Protein AF-A0A9D9MIQ9-F1 (afdb_monomer_lite)

Radius of gyration: 24.85 Å; chains: 1; bounding box: 54×55×65 Å

Foldseek 3Di:
DKEWEQDPPLWIWIDPDDDDLVRNDDDPPIDTCLQPVVVFQFHFYDYNQQDALLSVLVSCVSHVVSCVVCVVLVSVLLSVLSVVAADDDDDDDLQPDFQAKEWAAEWEAAPVVRDIPRGQATAIWTKGDQACAADVVQPGGHRDIRTHQCQLPQSRNRRNHHYYYDQKYFYAHCQPLALRHRHGPDIDGRPTDGNNNSSRNVSCSQQVQHHNVSSVVVVVVVVVVVVCVVVVNDDDDDPCVVCCVQQVQLQVQFWPFPLPDDSVVLSVCLSVFHQAAQSQVVSCVVVVNSIGTDPVRRRHGSSVSSVSSVVRSD

Secondary structure (DSSP, 8-state):
--EEEEETTTEEEEESSPPPTT--S--TT-EE-GGGGGGGTTSEEEE-TT-BHHHHHHHHHH-HHHHHHTGGGTHHHHHHHHTT---------TTT---EEEEEEEEEEETTTTEEESTTPEEEEEEEEEPSS-BGGGTB-TT-EEEE--TTS-HHHHTTSBEEEEEEEEEEE--TTSTTTTSEEEEEE----BHHHHHHHHHHHHHTT-SHHHHHHHHHHHHHHHHHHHTT-SPP--HHHHHHHHHHHHHHHHEEE-TT--HHHHHHHGGGS-TTSBHHHHHHHHTTT-SEE-GGGTT-BHHHHHHHHHHHH-

pLDDT: mean 92.05, std 7.74, range [54.97, 98.31]

Structure (mmCIF, N/CA/C/O backbone):
data_AF-A0A9D9MIQ9-F1
#
_entry.id   AF-A0A9D9MIQ9-F1
#
loop_
_atom_site.group_PDB
_atom_site.id
_atom_site.type_symbol
_atom_site.label_atom_id
_atom_site.label_alt_id
_atom_site.label_comp_id
_atom_site.label_asym_id
_atom_site.label_entity_id
_atom_site.label_seq_id
_atom_site.pdbx_PDB_ins_code
_atom_site.Cartn_x
_atom_site.Cartn_y
_atom_site.Cartn_z
_atom_site.occupancy
_atom_site.B_iso_or_equiv
_atom_site.auth_seq_id
_atom_site.auth_comp_id
_atom_site.auth_asym_id
_atom_site.auth_atom_id
_atom_site.pdbx_PDB_model_num
ATOM 1 N N . MET A 1 1 ? 10.926 -23.563 -14.295 1.00 67.56 1 MET A N 1
ATOM 2 C CA . MET A 1 1 ? 9.976 -22.462 -14.044 1.00 67.56 1 MET A CA 1
ATOM 3 C C . MET A 1 1 ? 10.634 -21.226 -14.620 1.00 67.56 1 MET A C 1
ATOM 5 O O . MET A 1 1 ? 11.793 -21.012 -14.297 1.00 67.56 1 MET A O 1
ATOM 9 N N . HIS A 1 2 ? 10.015 -20.525 -15.567 1.00 87.44 2 HIS A N 1
ATOM 10 C CA . HIS A 1 2 ? 10.696 -19.377 -16.160 1.00 87.44 2 HIS A CA 1
ATOM 11 C C . HIS A 1 2 ? 10.739 -18.215 -15.161 1.00 87.44 2 HIS A C 1
ATOM 13 O O . HIS A 1 2 ? 9.888 -18.119 -14.286 1.00 87.44 2 HIS A O 1
ATOM 19 N N . HIS A 1 3 ? 11.762 -17.372 -15.260 1.00 94.25 3 HIS A N 1
ATOM 20 C CA . HIS A 1 3 ? 11.960 -16.240 -14.359 1.00 94.25 3 HIS A CA 1
ATOM 21 C C . HIS A 1 3 ? 12.410 -15.024 -15.155 1.00 94.25 3 HIS A C 1
ATOM 23 O O . HIS A 1 3 ? 13.281 -15.131 -16.027 1.00 94.25 3 HIS A O 1
ATOM 29 N N . LEU A 1 4 ? 11.821 -13.873 -14.863 1.00 97.06 4 LEU A N 1
ATOM 30 C CA . LEU A 1 4 ? 12.137 -12.604 -15.497 1.00 97.06 4 LEU A CA 1
ATOM 31 C C . LEU A 1 4 ? 13.188 -11.832 -14.704 1.00 97.06 4 LEU A C 1
ATOM 33 O O . LEU A 1 4 ? 13.192 -11.820 -13.475 1.00 97.06 4 LEU A O 1
ATOM 37 N N . ILE A 1 5 ? 14.045 -11.110 -15.415 1.00 96.75 5 ILE A N 1
ATOM 38 C CA . ILE A 1 5 ? 14.921 -10.103 -14.815 1.00 96.75 5 ILE A CA 1
ATOM 39 C C . ILE A 1 5 ? 14.727 -8.804 -15.582 1.00 96.75 5 ILE A C 1
ATOM 41 O O . ILE A 1 5 ? 14.949 -8.779 -16.795 1.00 96.75 5 ILE A O 1
ATOM 45 N N . LEU A 1 6 ? 14.325 -7.741 -14.883 1.00 97.38 6 LEU A N 1
ATOM 46 C CA . LEU A 1 6 ? 14.362 -6.384 -15.425 1.00 97.38 6 LEU A CA 1
ATOM 47 C C . LEU A 1 6 ? 15.702 -5.747 -15.060 1.00 97.38 6 LEU A C 1
ATOM 49 O O . LEU A 1 6 ? 16.064 -5.673 -13.885 1.00 97.38 6 LEU A O 1
ATOM 53 N N . ARG A 1 7 ? 16.442 -5.304 -16.073 1.00 96.19 7 ARG A N 1
ATOM 54 C CA . ARG A 1 7 ? 17.724 -4.602 -15.963 1.00 96.19 7 ARG A CA 1
ATOM 55 C C . ARG A 1 7 ? 17.578 -3.133 -16.378 1.00 96.19 7 ARG A C 1
ATOM 57 O O . ARG A 1 7 ? 16.614 -2.803 -17.075 1.00 96.19 7 ARG A O 1
ATOM 64 N N . PRO A 1 8 ? 18.537 -2.266 -15.999 1.00 95.06 8 PRO A N 1
ATOM 65 C CA . PRO A 1 8 ? 18.590 -0.897 -16.509 1.00 95.06 8 PRO A CA 1
ATOM 66 C C . PRO A 1 8 ? 18.595 -0.872 -18.041 1.00 95.06 8 PRO A C 1
ATOM 68 O O . PRO A 1 8 ? 19.154 -1.774 -18.672 1.00 95.06 8 PRO A O 1
ATOM 71 N N . GLY A 1 9 ? 18.009 0.158 -18.649 1.00 92.50 9 GLY A N 1
ATOM 72 C CA . GLY A 1 9 ? 17.919 0.239 -20.108 1.00 92.50 9 GLY A CA 1
ATOM 73 C C . GLY A 1 9 ? 16.736 -0.560 -20.674 1.00 92.50 9 GLY A C 1
ATOM 74 O O . GLY A 1 9 ? 16.864 -1.208 -21.715 1.00 92.50 9 GLY A O 1
ATOM 75 N N . PRO A 1 10 ? 15.548 -0.371 -20.084 1.00 92.62 10 PRO A N 1
ATOM 76 C CA . PRO A 1 10 ? 14.389 -1.303 -20.024 1.00 92.62 10 PRO A CA 1
ATOM 77 C C . PRO A 1 10 ? 14.598 -2.746 -20.527 1.00 92.62 10 PRO A C 1
ATOM 79 O O . PRO A 1 10 ? 13.795 -3.282 -21.302 1.00 92.62 10 PRO A O 1
ATOM 82 N N . GLU A 1 11 ? 15.677 -3.421 -20.134 1.00 96.56 11 GLU A N 1
ATOM 83 C CA . GLU A 1 11 ? 15.944 -4.761 -20.655 1.00 96.56 11 GLU A CA 1
ATOM 84 C C . GLU A 1 11 ? 15.249 -5.826 -19.801 1.00 96.56 11 GLU A C 1
ATOM 86 O O . GLU A 1 11 ? 15.643 -6.082 -18.667 1.00 96.56 11 GLU A O 1
ATOM 91 N N . LEU A 1 12 ? 14.235 -6.479 -20.373 1.00 97.88 12 LEU A N 1
ATOM 92 C CA . LEU A 1 12 ? 13.552 -7.614 -19.770 1.00 97.88 12 LEU A CA 1
ATOM 93 C C . LEU A 1 12 ? 14.049 -8.900 -20.429 1.00 97.88 12 LEU A C 1
ATOM 95 O O . LEU A 1 12 ? 13.885 -9.102 -21.640 1.00 97.88 12 LEU A O 1
ATOM 99 N N . VAL A 1 13 ? 14.644 -9.780 -19.628 1.00 97.00 13 VAL A N 1
ATOM 100 C CA . VAL A 1 13 ? 15.137 -11.086 -20.079 1.00 97.00 13 VAL A CA 1
ATOM 101 C C . VAL A 1 13 ? 14.434 -12.222 -19.353 1.00 97.00 13 VAL A C 1
ATOM 103 O O . VAL A 1 13 ? 14.116 -12.118 -18.172 1.00 97.00 13 VAL A O 1
ATOM 106 N N . LEU A 1 14 ? 14.224 -13.324 -20.068 1.00 95.88 14 LEU A N 1
ATOM 107 C CA . LEU A 1 14 ? 13.686 -14.567 -19.535 1.00 95.88 14 LEU A CA 1
ATOM 108 C C . LEU A 1 14 ? 14.811 -15.583 -19.317 1.00 95.88 14 LEU A C 1
ATOM 110 O O . LEU A 1 14 ? 15.623 -15.829 -20.220 1.00 95.88 14 LEU A O 1
ATOM 114 N N . ARG A 1 15 ? 14.811 -16.215 -18.143 1.00 91.69 15 ARG A N 1
ATOM 115 C CA . ARG A 1 15 ? 15.684 -17.330 -17.759 1.00 91.69 15 ARG A CA 1
ATOM 116 C C . ARG A 1 15 ? 14.873 -18.554 -17.346 1.00 91.69 15 ARG A C 1
ATOM 118 O O . ARG A 1 15 ? 13.682 -18.468 -17.077 1.00 91.69 15 ARG A O 1
ATOM 125 N N . ALA A 1 16 ? 15.537 -19.707 -17.298 1.00 87.44 16 ALA A N 1
ATOM 126 C CA . ALA A 1 16 ? 14.932 -20.980 -16.897 1.00 87.44 16 ALA A CA 1
ATOM 127 C C . ALA A 1 16 ? 14.840 -21.186 -15.373 1.00 87.44 16 ALA A C 1
ATOM 129 O O . ALA A 1 16 ? 14.180 -22.130 -14.942 1.00 87.44 16 ALA A O 1
ATOM 130 N N . PHE A 1 17 ? 15.528 -20.346 -14.593 1.00 85.38 17 PHE A N 1
ATOM 131 C CA . PHE A 1 17 ? 15.601 -20.403 -13.136 1.00 85.38 17 PHE A CA 1
ATOM 132 C C . PHE A 1 17 ? 15.750 -18.991 -12.572 1.00 85.38 17 PHE A C 1
ATOM 134 O O . PHE A 1 17 ? 16.276 -18.100 -13.252 1.00 85.38 17 PHE A O 1
ATOM 141 N N . ARG A 1 18 ? 15.310 -18.822 -11.325 1.00 84.94 18 ARG A N 1
ATOM 142 C CA . ARG A 1 18 ? 15.530 -17.614 -10.537 1.00 84.94 18 ARG A CA 1
ATOM 143 C C . ARG A 1 18 ? 17.035 -17.337 -10.385 1.00 84.94 18 ARG A C 1
ATOM 145 O O . ARG A 1 18 ? 17.781 -18.282 -10.135 1.00 84.94 18 ARG A O 1
ATOM 152 N N . PRO A 1 19 ? 17.490 -16.085 -10.561 1.00 85.94 19 PRO A N 1
ATOM 153 C CA . PRO A 1 19 ? 18.876 -15.719 -10.299 1.00 85.94 19 PRO A CA 1
ATOM 154 C C . PRO A 1 19 ? 19.154 -15.626 -8.795 1.00 85.94 19 PRO A C 1
ATOM 156 O O . PRO A 1 19 ? 18.321 -15.116 -8.045 1.00 85.94 19 PRO A O 1
ATOM 159 N N . GLU A 1 20 ? 20.358 -16.012 -8.383 1.00 86.06 20 GLU A N 1
ATOM 160 C CA . GLU A 1 20 ? 20.903 -15.557 -7.100 1.00 86.06 20 GLU A CA 1
ATOM 161 C C . GLU A 1 20 ? 21.216 -14.041 -7.156 1.00 86.06 20 GLU A C 1
ATOM 163 O O . GLU A 1 20 ? 21.369 -13.482 -8.254 1.00 86.06 20 GLU A O 1
ATOM 168 N N . PRO A 1 21 ? 21.306 -13.334 -6.012 1.00 81.50 21 PRO A N 1
ATOM 169 C CA . PRO A 1 21 ? 21.490 -11.877 -5.981 1.00 81.50 21 PRO A CA 1
ATOM 170 C C . PRO A 1 21 ? 22.711 -11.349 -6.756 1.00 81.50 21 PRO A C 1
ATOM 172 O O . PRO A 1 21 ? 22.670 -10.243 -7.297 1.00 81.50 21 PRO A O 1
ATOM 175 N N . ASP A 1 22 ? 23.787 -12.128 -6.841 1.00 83.94 22 ASP A N 1
ATOM 176 C CA . ASP A 1 22 ? 25.021 -11.810 -7.569 1.00 83.94 22 ASP A CA 1
ATOM 177 C C . ASP A 1 22 ? 24.978 -12.208 -9.060 1.00 83.94 22 ASP A C 1
ATOM 179 O O . ASP A 1 22 ? 25.877 -11.876 -9.834 1.00 83.94 22 ASP A O 1
ATOM 183 N N . GLU A 1 23 ? 23.901 -12.854 -9.513 1.00 85.25 23 GLU A N 1
ATOM 184 C CA . GLU A 1 23 ? 23.780 -13.434 -10.854 1.00 85.25 23 GLU A CA 1
ATOM 185 C C . GLU A 1 23 ? 22.930 -12.604 -11.831 1.00 85.25 23 GLU A C 1
ATOM 187 O O . GLU A 1 23 ? 22.457 -13.111 -12.856 1.00 85.25 23 GLU A O 1
ATOM 192 N N . LEU A 1 24 ? 22.717 -11.319 -11.554 1.00 86.94 24 LEU A N 1
ATOM 193 C CA . LEU A 1 24 ? 21.796 -10.477 -12.331 1.00 86.94 24 LEU A CA 1
ATOM 194 C C . LEU A 1 24 ? 22.378 -9.960 -13.661 1.00 86.94 24 LEU A C 1
ATOM 196 O O . LEU A 1 24 ? 21.623 -9.502 -14.525 1.00 86.94 24 LEU A O 1
ATOM 200 N N . GLY A 1 25 ? 23.692 -10.086 -13.871 1.00 84.25 25 GLY A N 1
ATOM 201 C CA . GLY A 1 25 ? 24.370 -9.733 -15.126 1.00 84.25 25 GLY A CA 1
ATOM 202 C C . GLY A 1 25 ? 24.060 -10.689 -16.293 1.00 84.25 25 GLY A C 1
ATOM 203 O O . GLY A 1 25 ? 23.481 -11.747 -16.064 1.00 84.25 25 GLY A O 1
ATOM 204 N N . PRO A 1 26 ? 24.419 -10.354 -17.546 1.00 83.56 26 PRO A N 1
ATOM 205 C CA . PRO A 1 26 ? 24.093 -11.160 -18.729 1.00 83.56 26 PRO A CA 1
ATOM 206 C C . PRO A 1 26 ? 24.614 -12.604 -18.669 1.00 83.56 26 PRO A C 1
ATOM 208 O O . PRO A 1 26 ? 25.749 -12.850 -18.260 1.00 83.56 26 PRO A O 1
ATOM 211 N N . ARG A 1 27 ? 23.805 -13.566 -19.133 1.00 83.06 27 ARG A N 1
ATOM 212 C CA . ARG A 1 27 ? 24.168 -14.991 -19.237 1.00 83.06 27 ARG A CA 1
ATOM 213 C C . ARG A 1 27 ? 23.869 -15.589 -20.615 1.00 83.06 27 ARG A C 1
ATOM 215 O O . ARG A 1 27 ? 22.946 -15.144 -21.300 1.00 83.06 27 ARG A O 1
ATOM 222 N N . PRO A 1 28 ? 24.598 -16.647 -21.023 1.00 76.88 28 PRO A N 1
ATOM 223 C CA . PRO A 1 28 ? 24.255 -17.414 -22.216 1.00 76.88 28 PRO A CA 1
ATOM 224 C C . PRO A 1 28 ? 22.831 -17.981 -22.130 1.00 76.88 28 PRO A C 1
ATOM 226 O O . PRO A 1 28 ? 22.406 -18.430 -21.067 1.00 76.88 28 PRO A O 1
ATOM 229 N N . LYS A 1 29 ? 22.129 -18.038 -23.270 1.00 82.88 29 LYS A N 1
ATOM 230 C CA . LYS A 1 29 ? 20.761 -18.587 -23.418 1.00 82.88 29 LYS A CA 1
ATOM 231 C C . LYS A 1 29 ? 19.640 -17.769 -22.761 1.00 82.88 29 LYS A C 1
ATOM 233 O O . LYS A 1 29 ? 18.520 -18.262 -22.650 1.00 82.88 29 LYS A O 1
ATOM 238 N N . GLU A 1 30 ? 19.906 -16.527 -22.374 1.00 91.75 30 GLU A N 1
ATOM 239 C CA . GLU A 1 30 ? 18.837 -15.579 -22.063 1.00 91.75 30 GLU A CA 1
ATOM 240 C C . GLU A 1 30 ? 18.031 -15.238 -23.312 1.00 91.75 30 GLU A C 1
ATOM 242 O O . GLU A 1 30 ? 18.584 -15.050 -24.399 1.00 91.75 30 GLU A O 1
ATOM 247 N N . ARG A 1 31 ? 16.713 -15.121 -23.149 1.00 94.44 31 ARG A N 1
ATOM 248 C CA . ARG A 1 31 ? 15.838 -14.621 -24.206 1.00 94.44 31 ARG A CA 1
ATOM 249 C C . ARG A 1 31 ? 15.377 -13.221 -23.844 1.00 94.44 31 ARG A C 1
ATOM 251 O O . ARG A 1 31 ? 14.649 -13.053 -22.871 1.00 94.44 31 ARG A O 1
ATOM 258 N N . LYS A 1 32 ? 15.761 -12.228 -24.644 1.00 96.31 32 LYS A N 1
ATOM 259 C CA . LYS A 1 32 ? 15.212 -10.876 -24.530 1.00 96.31 32 LYS A CA 1
ATOM 260 C C . LYS A 1 32 ? 13.731 -10.891 -24.906 1.00 96.31 32 LYS A C 1
ATOM 262 O O . LYS A 1 32 ? 13.353 -11.443 -25.942 1.00 96.31 32 LYS A O 1
ATOM 267 N N . VAL A 1 33 ? 12.906 -10.329 -24.032 1.00 97.25 33 VAL A N 1
ATOM 268 C CA . VAL A 1 33 ? 11.440 -10.309 -24.147 1.00 97.25 33 VAL A CA 1
ATOM 269 C C . VAL A 1 33 ? 10.852 -8.923 -23.852 1.00 97.25 33 VAL A C 1
ATOM 271 O O . VAL A 1 33 ? 9.651 -8.808 -23.645 1.00 97.25 33 VAL A O 1
ATOM 274 N N . THR A 1 34 ? 11.676 -7.867 -23.848 1.00 97.50 34 THR A N 1
ATOM 275 C CA . THR A 1 34 ? 11.271 -6.468 -23.601 1.00 97.50 34 THR A CA 1
ATOM 276 C C . THR A 1 34 ? 10.026 -6.041 -24.388 1.00 97.50 34 THR A C 1
ATOM 278 O O . THR A 1 34 ? 9.075 -5.529 -23.808 1.00 97.50 34 THR A O 1
ATOM 281 N N . ASP A 1 35 ? 10.001 -6.281 -25.698 1.00 97.06 35 ASP A N 1
ATOM 282 C CA . ASP A 1 35 ? 8.910 -5.892 -26.605 1.00 97.06 35 ASP A CA 1
ATOM 283 C C . ASP A 1 35 ? 7.640 -6.749 -26.454 1.00 97.06 35 ASP A C 1
ATOM 285 O O . ASP A 1 35 ? 6.559 -6.394 -26.928 1.00 97.06 35 ASP A O 1
ATOM 289 N N . ARG A 1 36 ? 7.764 -7.878 -25.752 1.00 96.62 36 ARG A N 1
ATOM 290 C CA . ARG A 1 36 ? 6.705 -8.858 -25.496 1.00 96.62 36 ARG A CA 1
ATOM 291 C C . ARG A 1 36 ? 6.422 -9.041 -24.011 1.00 96.62 36 ARG A C 1
ATOM 293 O O . ARG A 1 36 ? 5.873 -10.058 -23.607 1.00 96.62 36 ARG A O 1
ATOM 300 N N . ALA A 1 37 ? 6.760 -8.050 -23.190 1.00 97.62 37 ALA A N 1
ATOM 301 C CA . ALA A 1 37 ? 6.593 -8.104 -21.739 1.00 97.62 37 ALA A CA 1
ATOM 302 C C . ALA A 1 37 ? 5.152 -8.444 -21.301 1.00 97.62 37 ALA A C 1
ATOM 304 O O . ALA A 1 37 ? 4.952 -9.126 -20.299 1.00 97.62 37 ALA A O 1
ATOM 305 N N . HIS A 1 38 ? 4.151 -8.052 -22.095 1.00 97.81 38 HIS A N 1
ATOM 306 C CA . HIS A 1 38 ? 2.744 -8.404 -21.881 1.00 97.81 38 HIS A CA 1
ATOM 307 C C . HIS A 1 38 ? 2.457 -9.919 -21.893 1.00 97.81 38 HIS A C 1
ATOM 309 O O . HIS A 1 38 ? 1.500 -10.348 -21.256 1.00 97.81 38 HIS A O 1
ATOM 315 N N . GLU A 1 39 ? 3.266 -10.736 -22.578 1.00 97.56 39 GLU A N 1
ATOM 316 C CA . GLU A 1 39 ? 3.122 -12.202 -22.596 1.00 97.56 39 GLU A CA 1
ATOM 317 C C . GLU A 1 39 ? 3.536 -12.845 -21.259 1.00 97.56 39 GLU A C 1
ATOM 319 O O . GLU A 1 39 ? 3.193 -13.997 -21.005 1.00 97.56 39 GLU A O 1
ATOM 324 N N . PHE A 1 40 ? 4.260 -12.114 -20.401 1.00 97.44 40 PHE A N 1
ATOM 325 C CA . PHE A 1 40 ? 4.913 -12.651 -19.201 1.00 97.44 40 PHE A CA 1
ATOM 326 C C . PHE A 1 40 ? 4.442 -11.984 -17.899 1.00 97.44 40 PHE A C 1
ATOM 328 O O . PHE A 1 40 ? 5.138 -12.042 -16.889 1.00 97.44 40 PHE A O 1
ATOM 335 N N . LEU A 1 41 ? 3.260 -11.358 -17.892 1.00 97.12 41 LEU A N 1
ATOM 336 C CA . LEU A 1 41 ? 2.722 -10.663 -16.711 1.00 97.12 41 LEU A CA 1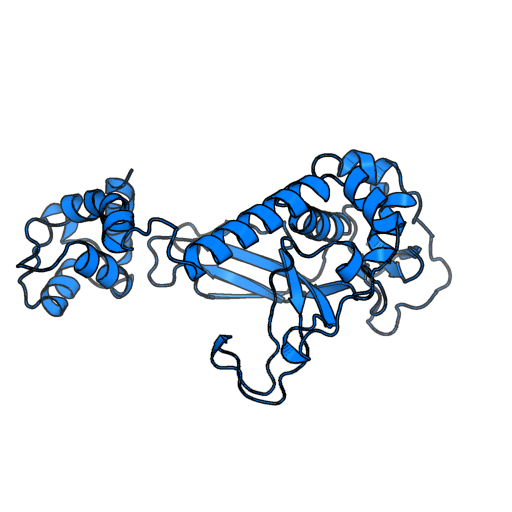
ATOM 337 C C . LEU A 1 41 ? 2.598 -11.554 -15.466 1.00 97.12 41 LEU A C 1
ATOM 339 O O . LEU A 1 41 ? 2.690 -11.050 -14.354 1.00 97.12 41 LEU A O 1
ATOM 343 N N . PHE A 1 42 ? 2.421 -12.862 -15.643 1.00 95.88 42 PHE A N 1
ATOM 344 C CA . PHE A 1 42 ? 2.265 -13.818 -14.543 1.00 95.88 42 PHE A CA 1
ATOM 345 C C . PHE A 1 42 ? 3.559 -14.551 -14.174 1.00 95.88 42 PHE A C 1
ATOM 347 O O . PHE A 1 42 ? 3.549 -15.373 -13.262 1.00 95.88 42 PHE A O 1
ATOM 354 N N . GLU A 1 43 ? 4.668 -14.275 -14.861 1.00 96.69 43 GLU A N 1
ATOM 355 C CA . GLU A 1 43 ? 5.959 -14.865 -14.516 1.00 96.69 43 GLU A CA 1
ATOM 356 C C . GLU A 1 43 ? 6.597 -14.100 -13.354 1.00 96.69 43 GLU A C 1
ATOM 358 O O . GLU A 1 43 ? 6.501 -12.868 -13.269 1.00 96.69 43 GLU A O 1
ATOM 363 N N . ALA A 1 44 ? 7.280 -14.838 -12.480 1.00 96.06 44 ALA A N 1
ATOM 364 C CA . ALA A 1 44 ? 8.063 -14.264 -11.397 1.00 96.06 44 ALA A CA 1
ATOM 365 C C . ALA A 1 44 ? 9.163 -13.345 -11.942 1.00 96.06 44 ALA A C 1
ATOM 367 O O . ALA A 1 44 ? 9.754 -13.621 -12.991 1.00 96.06 44 ALA A O 1
ATOM 368 N N . ILE A 1 45 ? 9.452 -12.258 -11.228 1.00 96.50 45 ILE A N 1
ATOM 369 C CA . ILE A 1 45 ? 10.426 -11.252 -11.641 1.00 96.50 45 ILE A CA 1
ATOM 370 C C . ILE A 1 45 ? 11.393 -10.878 -10.521 1.00 96.50 45 ILE A C 1
ATOM 372 O O . ILE A 1 45 ? 11.023 -10.734 -9.359 1.00 96.50 45 ILE A O 1
ATOM 376 N N . THR A 1 46 ? 12.646 -10.641 -10.903 1.00 95.50 46 THR A N 1
ATOM 377 C CA . THR A 1 46 ? 13.632 -9.933 -10.083 1.00 95.50 46 THR A CA 1
ATOM 378 C C . THR A 1 46 ? 13.974 -8.599 -10.735 1.00 95.50 46 THR A C 1
ATOM 380 O O . THR A 1 46 ? 14.295 -8.537 -11.924 1.00 95.50 46 THR A O 1
ATOM 383 N N . LEU A 1 47 ? 13.931 -7.520 -9.956 1.00 95.88 47 LEU A N 1
ATOM 384 C CA . LEU A 1 47 ? 14.402 -6.210 -10.397 1.00 95.88 47 LEU A CA 1
ATOM 385 C C . LEU A 1 47 ? 15.893 -6.080 -10.091 1.00 95.88 47 LEU A C 1
ATOM 387 O O . LEU A 1 47 ? 16.318 -6.295 -8.955 1.00 95.88 47 LEU A O 1
ATOM 391 N N . HIS A 1 48 ? 16.696 -5.706 -11.085 1.00 95.56 48 HIS A N 1
ATOM 392 C CA . HIS A 1 48 ? 18.098 -5.390 -10.841 1.00 95.56 48 HIS A CA 1
ATOM 393 C C . HIS A 1 48 ? 18.211 -4.192 -9.876 1.00 95.56 48 HIS A C 1
ATOM 395 O O . HIS A 1 48 ? 17.460 -3.226 -10.038 1.00 95.56 48 HIS A O 1
ATOM 401 N N . PRO A 1 49 ? 19.191 -4.154 -8.947 1.00 93.94 49 PRO A N 1
ATOM 402 C CA . PRO A 1 49 ? 19.398 -3.045 -8.007 1.00 93.94 49 PRO A CA 1
ATOM 403 C C . PRO A 1 49 ? 19.674 -1.667 -8.632 1.00 93.94 49 PRO A C 1
ATOM 405 O O . PRO A 1 49 ? 19.965 -0.708 -7.934 1.00 93.94 49 PRO A O 1
ATOM 408 N N . GLN A 1 50 ? 19.631 -1.523 -9.946 1.00 95.19 50 GLN A N 1
ATOM 409 C CA . GLN A 1 50 ? 19.820 -0.240 -10.626 1.00 95.19 50 GLN A CA 1
ATOM 410 C C . GLN A 1 50 ? 18.618 0.120 -11.497 1.00 95.19 50 GLN A C 1
ATOM 412 O O . GLN A 1 50 ? 18.634 1.173 -12.116 1.00 95.19 50 GLN A O 1
ATOM 417 N N . VAL A 1 51 ? 17.583 -0.730 -11.533 1.00 97.62 51 VAL A N 1
ATOM 418 C CA . VAL A 1 51 ? 16.315 -0.397 -12.183 1.00 97.62 51 VAL A CA 1
ATOM 419 C C . VAL A 1 51 ? 15.722 0.808 -11.482 1.00 97.62 51 VAL A C 1
ATOM 421 O O . VAL A 1 51 ? 15.545 0.805 -10.260 1.00 97.62 51 VAL A O 1
ATOM 424 N N . THR A 1 52 ? 15.421 1.816 -12.281 1.00 98.25 52 THR A N 1
ATOM 425 C CA . THR A 1 52 ? 14.735 3.039 -11.888 1.00 98.25 52 THR A CA 1
ATOM 426 C C . THR A 1 52 ? 13.274 2.999 -12.311 1.00 98.25 52 THR A C 1
ATOM 428 O O . THR A 1 52 ? 12.862 2.158 -13.115 1.00 98.25 52 THR A O 1
ATOM 431 N N . LEU A 1 53 ? 12.476 3.936 -11.803 1.00 98.12 53 LEU A N 1
ATOM 432 C CA . LEU A 1 53 ? 11.101 4.095 -12.265 1.00 98.12 53 LEU A CA 1
ATOM 433 C C . LEU A 1 53 ? 11.044 4.424 -13.769 1.00 98.12 53 LEU A C 1
ATOM 435 O O . LEU A 1 53 ? 10.165 3.926 -14.474 1.00 98.12 53 LEU A O 1
ATOM 439 N N . ALA A 1 54 ? 12.009 5.193 -14.285 1.00 98.06 54 ALA A N 1
ATOM 440 C CA . ALA A 1 54 ? 12.130 5.478 -15.714 1.00 98.06 54 ALA A CA 1
ATOM 441 C C . ALA A 1 54 ? 12.289 4.205 -16.562 1.00 98.06 54 ALA A C 1
ATOM 443 O O . ALA A 1 54 ? 11.668 4.102 -17.620 1.00 98.06 54 ALA A O 1
ATOM 444 N N . ASP A 1 55 ? 13.057 3.216 -16.092 1.00 98.31 55 ASP A N 1
ATOM 445 C CA . ASP A 1 55 ? 13.213 1.936 -16.795 1.00 98.31 55 ASP A CA 1
ATOM 446 C C . ASP A 1 55 ? 11.883 1.171 -16.888 1.00 98.31 55 ASP A C 1
ATOM 448 O O . ASP A 1 55 ? 11.601 0.541 -17.907 1.00 98.31 55 ASP A O 1
ATOM 452 N N . VAL A 1 56 ? 11.027 1.259 -15.863 1.00 97.94 56 VAL A N 1
ATOM 453 C CA . VAL A 1 56 ? 9.692 0.639 -15.893 1.00 97.94 56 VAL A CA 1
ATOM 454 C C . VAL A 1 56 ? 8.802 1.316 -16.936 1.00 97.94 56 VAL A C 1
ATOM 456 O O . VAL A 1 56 ? 8.198 0.630 -17.758 1.00 97.94 56 VAL A O 1
ATOM 459 N N . PHE A 1 57 ? 8.753 2.650 -16.977 1.00 98.06 57 PHE A N 1
ATOM 460 C CA . PHE A 1 57 ? 7.994 3.361 -18.016 1.00 98.06 57 PHE A CA 1
ATOM 461 C C . PHE A 1 57 ? 8.531 3.088 -19.421 1.00 98.06 57 PHE A C 1
ATOM 463 O O . PHE A 1 57 ? 7.760 2.911 -20.363 1.00 98.06 57 PHE A O 1
ATOM 470 N N . ALA A 1 58 ? 9.846 2.975 -19.570 1.00 97.56 58 ALA A N 1
ATOM 471 C CA . ALA A 1 58 ? 10.446 2.650 -20.851 1.00 97.56 58 ALA A CA 1
ATOM 472 C C . ALA A 1 58 ? 10.148 1.193 -21.285 1.00 97.56 58 ALA A C 1
ATOM 474 O O . ALA A 1 58 ? 9.998 0.931 -22.480 1.00 97.56 58 ALA A O 1
ATOM 475 N N . LEU A 1 59 ? 9.958 0.258 -20.342 1.00 97.62 59 LEU A N 1
ATOM 476 C CA . LEU A 1 59 ? 9.425 -1.084 -20.623 1.00 97.62 59 LEU A CA 1
ATOM 477 C C . LEU A 1 59 ? 7.968 -1.022 -21.115 1.00 97.62 59 LEU A C 1
ATOM 479 O O . LEU A 1 59 ? 7.610 -1.717 -22.068 1.00 97.62 59 LEU A O 1
ATOM 483 N N . MET A 1 60 ? 7.139 -0.166 -20.507 1.00 96.12 60 MET A N 1
ATOM 484 C CA . MET A 1 60 ? 5.756 0.065 -20.954 1.00 96.12 60 MET A CA 1
ATOM 485 C C . MET A 1 60 ? 5.711 0.633 -22.377 1.00 96.12 60 MET A C 1
ATOM 487 O O . MET A 1 60 ? 4.881 0.215 -23.186 1.00 96.12 60 MET A O 1
ATOM 491 N N . GLU A 1 61 ? 6.628 1.543 -22.711 1.00 95.75 61 GLU A N 1
ATOM 492 C CA . GLU A 1 61 ? 6.770 2.081 -24.066 1.00 95.75 61 GLU A CA 1
ATOM 493 C C . GLU A 1 61 ? 7.218 1.024 -25.079 1.00 95.75 61 GLU A C 1
ATOM 495 O O . GLU A 1 61 ? 6.692 0.974 -26.193 1.00 95.75 61 GLU A O 1
ATOM 500 N N . ALA A 1 62 ? 8.125 0.128 -24.686 1.00 95.94 62 ALA A N 1
ATOM 501 C CA . ALA A 1 62 ? 8.613 -0.932 -25.562 1.00 95.94 62 ALA A CA 1
ATOM 502 C C . ALA A 1 62 ? 7.560 -2.010 -25.885 1.00 95.94 62 ALA A C 1
ATOM 504 O O . ALA A 1 62 ? 7.684 -2.690 -26.903 1.00 95.94 62 ALA A O 1
ATOM 505 N N . SER A 1 63 ? 6.514 -2.155 -25.064 1.00 95.62 63 SER A N 1
ATOM 506 C CA . SER A 1 63 ? 5.425 -3.118 -25.270 1.00 95.62 63 SER A CA 1
ATOM 507 C C . SER A 1 63 ? 4.062 -2.405 -25.316 1.00 95.62 63 SER A C 1
ATOM 509 O O . SER A 1 63 ? 3.367 -2.317 -24.300 1.00 95.62 63 SER A O 1
ATOM 511 N N . PRO A 1 64 ? 3.594 -1.953 -26.500 1.00 93.19 64 PRO A N 1
ATOM 512 C CA . PRO A 1 64 ? 2.338 -1.205 -26.644 1.00 93.19 64 PRO A CA 1
ATOM 513 C C . PRO A 1 64 ? 1.092 -1.914 -26.094 1.00 93.19 64 PRO A C 1
ATOM 515 O O . PRO A 1 64 ? 0.119 -1.259 -25.719 1.00 93.19 64 PRO A O 1
ATOM 518 N N . LEU A 1 65 ? 1.101 -3.250 -26.035 1.00 96.94 65 LEU A N 1
ATOM 519 C CA . LEU A 1 65 ? 0.014 -4.028 -25.441 1.00 96.94 65 LEU A CA 1
ATOM 520 C C . LEU A 1 65 ? -0.068 -3.858 -23.918 1.00 96.94 65 LEU A C 1
ATOM 522 O O . LEU A 1 65 ? -1.179 -3.855 -23.394 1.00 96.94 65 LEU A O 1
ATOM 526 N N . LEU A 1 66 ? 1.048 -3.602 -23.220 1.00 95.44 66 LEU A N 1
ATOM 527 C CA . LEU A 1 66 ? 1.012 -3.248 -21.794 1.00 95.44 66 LEU A CA 1
ATOM 528 C C . LEU A 1 66 ? 0.231 -1.953 -21.572 1.00 95.44 66 LEU A C 1
ATOM 530 O O . LEU A 1 66 ? -0.635 -1.903 -20.704 1.00 95.44 66 LEU A O 1
ATOM 534 N N . LYS A 1 67 ? 0.448 -0.935 -22.414 1.00 94.31 67 LYS A N 1
ATOM 535 C CA . LYS A 1 67 ? -0.312 0.323 -22.335 1.00 94.31 67 LYS A CA 1
ATOM 536 C C . LYS A 1 67 ? -1.815 0.121 -22.536 1.00 94.31 67 LYS A C 1
ATOM 538 O O . LYS A 1 67 ? -2.617 0.848 -21.963 1.00 94.31 67 LYS A O 1
ATOM 543 N N . ARG A 1 68 ? -2.220 -0.876 -23.332 1.00 95.75 68 ARG A N 1
ATOM 544 C CA . ARG A 1 68 ? -3.641 -1.223 -23.499 1.00 95.75 68 ARG A CA 1
ATOM 545 C C . ARG A 1 68 ? -4.206 -1.939 -22.276 1.00 95.75 68 ARG A C 1
ATOM 547 O O . ARG A 1 68 ? -5.318 -1.616 -21.875 1.00 95.75 68 ARG A O 1
ATOM 554 N N . ILE A 1 69 ? -3.450 -2.873 -21.699 1.00 96.56 69 ILE A N 1
ATOM 555 C CA . ILE A 1 69 ? -3.844 -3.628 -20.499 1.00 96.56 69 ILE A CA 1
ATOM 556 C C . ILE A 1 69 ? -4.030 -2.677 -19.311 1.00 96.56 69 ILE A C 1
ATOM 558 O O . ILE A 1 69 ? -5.071 -2.701 -18.663 1.00 96.56 69 ILE A O 1
ATOM 562 N N . TYR A 1 70 ? -3.070 -1.778 -19.089 1.00 95.94 70 TYR A N 1
ATOM 563 C CA . TYR A 1 70 ? -3.069 -0.833 -17.967 1.00 95.94 70 TYR A CA 1
ATOM 564 C C . TYR A 1 70 ? -3.695 0.527 -18.302 1.00 95.94 70 TYR A C 1
ATOM 566 O O . TYR A 1 70 ? -3.523 1.496 -17.564 1.00 95.94 70 TYR A O 1
ATOM 574 N N . ARG A 1 71 ? -4.457 0.621 -19.399 1.00 95.12 71 ARG A N 1
ATOM 575 C CA . ARG A 1 71 ? -5.172 1.848 -19.780 1.00 95.12 71 ARG A CA 1
ATOM 576 C C . ARG A 1 71 ? -6.041 2.423 -18.647 1.00 95.12 71 ARG A C 1
ATOM 578 O O . ARG A 1 71 ? -6.023 3.643 -18.505 1.00 95.12 71 ARG A O 1
ATOM 585 N N . PRO A 1 72 ? -6.788 1.622 -17.854 1.00 94.00 72 PRO A N 1
ATOM 586 C CA . PRO A 1 72 ? -7.597 2.159 -16.755 1.00 94.00 72 PRO A CA 1
ATOM 587 C C . PRO A 1 72 ? -6.793 2.915 -15.686 1.00 94.00 72 PRO A C 1
ATOM 589 O O . PRO A 1 72 ? -7.370 3.711 -14.958 1.00 94.00 72 PRO A O 1
ATOM 592 N N . SER A 1 73 ? -5.477 2.698 -15.619 1.00 94.69 73 SER A N 1
ATOM 593 C CA . SER A 1 73 ? -4.553 3.347 -14.682 1.00 94.69 73 SER A CA 1
ATOM 594 C C . SER A 1 73 ? -3.818 4.543 -15.302 1.00 94.69 73 SER A C 1
ATOM 596 O O . SER A 1 73 ? -2.681 4.818 -14.932 1.00 94.69 73 SER A O 1
ATOM 598 N N . PHE A 1 74 ? -4.418 5.223 -16.290 1.00 95.94 74 PHE A N 1
ATOM 599 C CA . PHE A 1 74 ? -3.868 6.441 -16.919 1.00 95.94 74 PHE A CA 1
ATOM 600 C C . PHE A 1 74 ? -2.444 6.269 -17.474 1.00 95.94 74 PHE A C 1
ATOM 602 O O . PHE A 1 74 ? -1.640 7.200 -17.543 1.00 95.94 74 PHE A O 1
ATOM 609 N N . VAL A 1 75 ? -2.093 5.039 -17.861 1.00 95.44 75 VAL A N 1
ATOM 610 C CA . VAL A 1 75 ? -0.719 4.695 -18.239 1.00 95.44 75 VAL A CA 1
ATOM 611 C C . VAL A 1 75 ? -0.242 5.463 -19.470 1.00 95.44 75 VAL A C 1
ATOM 613 O O . VAL A 1 75 ? 0.949 5.721 -19.597 1.00 95.44 75 VAL A O 1
ATOM 616 N N . GLY A 1 76 ? -1.146 5.841 -20.379 1.00 95.88 76 GLY A N 1
ATOM 617 C CA . GLY A 1 76 ? -0.790 6.621 -21.564 1.00 95.88 76 GLY A CA 1
ATOM 618 C C . GLY A 1 76 ? -0.307 8.018 -21.185 1.00 95.88 76 GLY A C 1
ATOM 619 O O . GLY A 1 76 ? 0.746 8.459 -21.643 1.00 95.88 76 GLY A O 1
ATOM 620 N N . GLU A 1 77 ? -1.048 8.674 -20.301 1.00 96.94 77 GLU A N 1
ATOM 621 C CA . GLU A 1 77 ? -0.755 9.992 -19.756 1.00 96.94 77 GLU A CA 1
ATOM 622 C C . GLU A 1 77 ? 0.514 9.961 -18.898 1.00 96.94 77 GLU A C 1
ATOM 624 O O . GLU A 1 77 ? 1.386 10.816 -19.054 1.00 96.94 77 GLU A O 1
ATOM 629 N N . LEU A 1 78 ? 0.667 8.936 -18.054 1.00 96.75 78 LEU A N 1
ATOM 630 C CA . LEU A 1 78 ? 1.867 8.744 -17.239 1.00 96.75 78 LEU A CA 1
ATOM 631 C C . LEU A 1 78 ? 3.111 8.473 -18.097 1.00 96.75 78 LEU A C 1
ATOM 633 O O . LEU A 1 78 ? 4.161 9.055 -17.840 1.00 96.75 78 LEU A O 1
ATOM 637 N N . CYS A 1 79 ? 3.013 7.649 -19.146 1.00 97.06 79 CYS A N 1
ATOM 638 C CA . CYS A 1 79 ? 4.131 7.429 -20.067 1.00 97.06 79 CYS A CA 1
ATOM 639 C C . CYS A 1 79 ? 4.486 8.708 -20.838 1.00 97.06 79 CYS A C 1
ATOM 641 O O . CYS A 1 79 ? 5.666 9.018 -21.012 1.00 97.06 79 CYS A O 1
ATOM 643 N N . ALA A 1 80 ? 3.483 9.480 -21.269 1.00 96.81 80 ALA A N 1
ATOM 644 C CA . ALA A 1 80 ? 3.706 10.768 -21.917 1.00 96.81 80 ALA A CA 1
ATOM 645 C C . ALA A 1 80 ? 4.421 11.751 -20.976 1.00 96.81 80 ALA A C 1
ATOM 647 O O . ALA A 1 80 ? 5.358 12.430 -21.396 1.00 96.81 80 ALA A O 1
ATOM 648 N N . GLU A 1 81 ? 4.043 11.791 -19.699 1.00 96.88 81 GLU A N 1
ATOM 649 C CA . GLU A 1 81 ? 4.722 12.602 -18.687 1.00 96.88 81 GLU A CA 1
ATOM 650 C C . GLU A 1 81 ? 6.149 12.105 -18.417 1.00 96.88 81 GLU A C 1
ATOM 652 O O . GLU A 1 81 ? 7.088 12.902 -18.412 1.00 96.88 81 GLU A O 1
ATOM 657 N N . ALA A 1 82 ? 6.340 10.790 -18.291 1.00 96.62 82 ALA A N 1
ATOM 658 C CA . ALA A 1 82 ? 7.651 10.173 -18.109 1.00 96.62 82 ALA A CA 1
ATOM 659 C C . ALA A 1 82 ? 8.608 10.467 -19.278 1.00 96.62 82 ALA A C 1
ATOM 661 O O . ALA A 1 82 ? 9.800 10.698 -19.067 1.00 96.62 82 ALA A O 1
ATOM 662 N N . SER A 1 83 ? 8.087 10.532 -20.510 1.00 96.19 83 SER A N 1
ATOM 663 C CA . SER A 1 83 ? 8.873 10.835 -21.715 1.00 96.19 83 SER A CA 1
ATOM 664 C C . SER A 1 83 ? 9.499 12.237 -21.714 1.00 96.19 83 SER A C 1
ATOM 666 O O . SER A 1 83 ? 10.483 12.473 -22.414 1.00 96.19 83 SER A O 1
ATOM 668 N N . LYS A 1 84 ? 8.990 13.156 -20.879 1.00 96.00 84 LYS A N 1
ATOM 669 C CA . LYS A 1 84 ? 9.569 14.496 -20.668 1.00 96.00 84 LYS A CA 1
ATOM 670 C C . LYS A 1 84 ? 10.855 14.461 -19.832 1.00 96.00 84 LYS A C 1
ATOM 672 O O . LYS A 1 84 ? 11.481 15.503 -19.626 1.00 96.00 84 LYS A O 1
ATOM 677 N N . GLY A 1 85 ? 11.238 13.286 -19.336 1.00 93.81 85 GLY A N 1
ATOM 678 C CA . GLY A 1 85 ? 12.441 13.065 -18.546 1.00 93.81 85 GLY A CA 1
ATOM 679 C C . GLY A 1 85 ? 12.326 13.558 -17.101 1.00 93.81 85 GLY A C 1
ATOM 680 O O . GLY A 1 85 ? 11.364 14.246 -16.739 1.00 93.81 85 GLY A O 1
ATOM 681 N N . PRO A 1 86 ? 13.307 13.201 -16.255 1.00 92.31 86 PRO A N 1
ATOM 682 C CA . PRO A 1 86 ? 13.311 13.581 -14.852 1.00 92.31 86 PRO A CA 1
ATOM 683 C C . PRO A 1 86 ? 13.424 15.097 -14.676 1.00 92.31 86 PRO A C 1
ATOM 685 O O . PRO A 1 86 ? 14.052 15.787 -15.481 1.00 92.31 86 PRO A O 1
ATOM 688 N N . VAL A 1 87 ? 12.842 15.608 -13.593 1.00 88.31 87 VAL A N 1
ATOM 689 C CA . VAL A 1 87 ? 13.150 16.952 -13.089 1.00 88.31 87 VAL A CA 1
ATOM 690 C C . VAL A 1 87 ? 14.043 16.826 -11.872 1.00 88.31 87 VAL A C 1
ATOM 692 O O . VAL A 1 87 ? 13.812 15.993 -10.998 1.00 88.31 87 VAL A O 1
ATOM 695 N N . HIS A 1 88 ? 15.065 17.669 -11.804 1.00 68.38 88 HIS A N 1
ATOM 696 C CA . HIS A 1 88 ? 15.780 17.876 -10.557 1.00 68.38 88 HIS A CA 1
ATOM 697 C C . HIS A 1 88 ? 14.928 18.816 -9.707 1.00 68.38 88 HIS A C 1
ATOM 699 O O . HIS A 1 88 ? 14.703 19.961 -10.094 1.00 68.38 88 HIS A O 1
ATOM 705 N N . GLY A 1 89 ? 14.384 18.291 -8.608 1.00 58.75 89 GLY A N 1
ATOM 706 C CA . GLY A 1 89 ? 13.650 19.094 -7.637 1.00 58.75 89 GLY A CA 1
ATOM 707 C C . GLY A 1 89 ? 14.556 20.108 -6.941 1.00 58.75 89 GLY A C 1
ATOM 708 O O . GLY A 1 89 ? 15.786 20.001 -6.978 1.00 58.75 89 GLY A O 1
ATOM 709 N N . GLU A 1 90 ? 13.931 21.086 -6.292 1.00 55.84 90 GLU A N 1
ATOM 710 C CA . GLU A 1 90 ? 14.600 21.958 -5.329 1.00 55.84 90 GLU A CA 1
ATOM 711 C C . GLU A 1 90 ? 15.254 21.117 -4.219 1.00 55.84 90 GLU A C 1
ATOM 713 O O . GLU A 1 90 ? 14.841 19.985 -3.952 1.00 55.84 90 GLU A O 1
ATOM 718 N N . GLN A 1 91 ? 16.308 21.644 -3.591 1.00 54.97 91 GLN A N 1
ATOM 719 C CA . GLN A 1 91 ? 16.989 20.966 -2.487 1.00 54.97 91 GLN A CA 1
ATOM 720 C C . GLN A 1 91 ? 16.024 20.809 -1.304 1.00 54.97 91 GLN A C 1
ATOM 722 O O . GLN A 1 91 ? 15.873 21.717 -0.494 1.00 54.97 91 GLN A O 1
ATOM 727 N N . GLN A 1 92 ? 15.372 19.651 -1.213 1.00 62.78 92 GLN A N 1
ATOM 728 C CA . GLN A 1 92 ? 14.642 19.247 -0.018 1.00 62.78 92 GLN A CA 1
ATOM 729 C C . GLN A 1 92 ? 15.627 19.070 1.149 1.00 62.78 92 GLN A C 1
ATOM 731 O O . GLN A 1 92 ? 16.785 18.684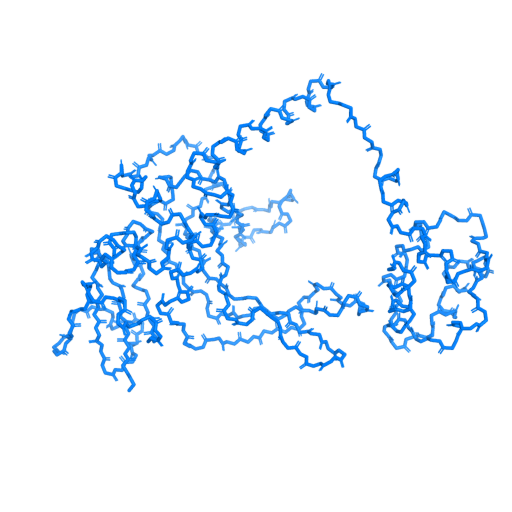 0.918 1.00 62.78 92 GLN A O 1
ATOM 736 N N . PRO A 1 93 ? 15.195 19.324 2.397 1.00 61.47 93 PRO A N 1
ATOM 737 C CA . PRO A 1 93 ? 15.939 18.905 3.576 1.00 61.47 93 PRO A CA 1
ATOM 738 C C . PRO A 1 93 ? 16.365 17.441 3.448 1.00 61.47 93 PRO A C 1
ATOM 740 O O . PRO A 1 93 ? 15.645 16.611 2.897 1.00 61.47 93 PRO A O 1
ATOM 743 N N . ALA A 1 94 ? 17.557 17.106 3.946 1.00 66.62 94 ALA A N 1
ATOM 744 C CA . ALA A 1 94 ? 18.122 15.774 3.737 1.00 66.62 94 ALA A CA 1
ATOM 745 C C . ALA A 1 94 ? 17.215 14.641 4.257 1.00 66.62 94 ALA A C 1
ATOM 747 O O . ALA A 1 94 ? 17.237 13.558 3.680 1.00 66.62 94 ALA A O 1
ATOM 748 N N . HIS A 1 95 ? 16.421 14.888 5.307 1.00 67.12 95 HIS A N 1
ATOM 749 C CA . HIS A 1 95 ? 15.487 13.914 5.884 1.00 67.12 95 HIS A CA 1
ATOM 750 C C . HIS A 1 95 ? 14.200 13.726 5.061 1.00 67.12 95 HIS A C 1
ATOM 752 O O . HIS A 1 95 ? 13.657 12.624 5.059 1.00 67.12 95 HIS A O 1
ATOM 758 N N . ASP A 1 96 ? 13.784 14.735 4.290 1.00 77.00 96 ASP A N 1
ATOM 759 C CA . ASP A 1 96 ? 12.594 14.692 3.422 1.00 77.00 96 ASP A CA 1
ATOM 760 C C . ASP A 1 96 ? 12.864 14.012 2.074 1.00 77.00 96 ASP A C 1
ATOM 762 O O . ASP A 1 96 ? 11.955 13.722 1.295 1.00 77.00 96 ASP A O 1
ATOM 766 N N . ARG A 1 97 ? 14.138 13.753 1.767 1.00 86.31 97 ARG A N 1
ATOM 767 C CA . ARG A 1 97 ? 14.535 13.153 0.500 1.00 86.31 97 ARG A CA 1
ATOM 768 C C . ARG A 1 97 ? 14.130 11.682 0.438 1.00 86.31 97 ARG A C 1
ATOM 770 O O . ARG A 1 97 ? 14.450 10.897 1.325 1.00 86.31 97 ARG A O 1
ATOM 777 N N . ILE A 1 98 ? 13.573 11.275 -0.700 1.00 92.31 98 ILE A N 1
ATOM 778 C CA . ILE A 1 98 ? 13.385 9.863 -1.054 1.00 92.31 98 ILE A CA 1
ATOM 779 C C . ILE A 1 98 ? 14.657 9.329 -1.738 1.00 92.31 98 ILE A C 1
ATOM 781 O O . ILE A 1 98 ? 15.163 9.927 -2.692 1.00 92.31 98 ILE A O 1
ATOM 785 N N . GLU A 1 99 ? 15.184 8.198 -1.264 1.00 93.94 99 GLU A N 1
ATOM 786 C CA . GLU A 1 99 ? 16.329 7.503 -1.876 1.00 93.94 99 GLU A CA 1
ATOM 787 C C . GLU A 1 99 ? 15.891 6.415 -2.855 1.00 93.94 99 GLU A C 1
ATOM 789 O O . GLU A 1 99 ? 16.538 6.211 -3.882 1.00 93.94 99 GLU A O 1
ATOM 794 N N . THR A 1 100 ? 14.805 5.712 -2.537 1.00 96.50 100 THR A N 1
ATOM 795 C CA . THR A 1 100 ? 14.292 4.588 -3.328 1.00 96.50 100 THR A CA 1
ATOM 796 C C . THR A 1 100 ? 12.778 4.505 -3.248 1.00 96.50 100 THR A C 1
ATOM 798 O O . THR A 1 100 ? 12.185 4.913 -2.254 1.00 96.50 100 THR A O 1
ATOM 801 N N . LEU A 1 101 ? 12.166 3.926 -4.272 1.00 98.19 101 LEU A N 1
ATOM 802 C CA . LEU A 1 101 ? 10.771 3.514 -4.265 1.00 98.19 101 LEU A CA 1
ATOM 803 C C . LEU A 1 101 ? 10.701 2.031 -3.921 1.00 98.19 101 LEU A C 1
ATOM 805 O O . LEU A 1 101 ? 11.363 1.214 -4.564 1.00 98.19 101 LEU A O 1
ATOM 809 N N . GLU A 1 102 ? 9.900 1.673 -2.929 1.00 98.06 102 GLU A N 1
ATOM 810 C CA . GLU A 1 102 ? 9.753 0.289 -2.496 1.00 98.06 102 GLU A CA 1
ATOM 811 C C . GLU A 1 102 ? 8.310 -0.181 -2.679 1.00 98.06 102 GLU A C 1
ATOM 813 O O . GLU A 1 102 ? 7.358 0.427 -2.189 1.00 98.06 102 GLU A O 1
ATOM 818 N N . LEU A 1 103 ? 8.170 -1.285 -3.410 1.00 97.75 103 LEU A N 1
ATOM 819 C CA . LEU A 1 103 ? 6.950 -2.063 -3.514 1.00 97.75 103 LEU A CA 1
ATOM 820 C C . LEU A 1 103 ? 6.910 -3.081 -2.379 1.00 97.75 103 LEU A C 1
ATOM 822 O O . LEU A 1 103 ? 7.840 -3.873 -2.238 1.00 97.75 103 LEU A O 1
ATOM 826 N N . TYR A 1 104 ? 5.829 -3.103 -1.613 1.00 96.12 104 TYR A N 1
ATOM 827 C CA . TYR A 1 104 ? 5.664 -4.010 -0.478 1.00 96.12 104 TYR A CA 1
ATOM 828 C C . TYR A 1 104 ? 4.255 -4.598 -0.441 1.00 96.12 104 TYR A C 1
ATOM 830 O O . TYR A 1 104 ? 3.306 -4.034 -0.990 1.00 96.12 104 TYR A O 1
ATOM 838 N N . ALA A 1 105 ? 4.106 -5.745 0.219 1.00 95.69 105 ALA A N 1
ATOM 839 C CA . ALA A 1 105 ? 2.808 -6.365 0.444 1.00 95.69 105 ALA A CA 1
ATOM 840 C C . ALA A 1 105 ? 2.346 -6.150 1.891 1.00 95.69 105 ALA A C 1
ATOM 842 O O . ALA A 1 105 ? 3.120 -6.267 2.844 1.00 95.69 105 ALA A O 1
ATOM 843 N N . GLN A 1 106 ? 1.051 -5.891 2.046 1.00 95.31 106 GLN A N 1
ATOM 844 C CA . GLN A 1 106 ? 0.371 -5.906 3.335 1.00 95.31 106 GLN A CA 1
ATOM 845 C C . GLN A 1 106 ? -0.916 -6.706 3.188 1.00 95.31 106 GLN A C 1
ATOM 847 O O . GLN A 1 106 ? -1.740 -6.389 2.329 1.00 95.31 106 GLN A O 1
ATOM 852 N N . TRP A 1 107 ? -1.084 -7.721 4.028 1.00 96.88 107 TRP A N 1
ATOM 853 C CA . TRP A 1 107 ? -2.276 -8.561 4.048 1.00 96.88 107 TRP A CA 1
ATOM 854 C C . TRP A 1 107 ? -3.112 -8.235 5.278 1.00 96.88 107 TRP A C 1
ATOM 856 O O . TRP A 1 107 ? -2.579 -8.124 6.383 1.00 96.88 107 TRP A O 1
ATOM 866 N N . GLY A 1 108 ? -4.418 -8.098 5.084 1.00 97.25 108 GLY A N 1
ATOM 867 C CA . GLY A 1 108 ? -5.364 -8.158 6.188 1.00 97.25 108 GLY A CA 1
ATOM 868 C C . GLY A 1 108 ? -5.625 -9.616 6.541 1.00 97.25 108 GLY A C 1
ATOM 869 O O . GLY A 1 108 ? -5.722 -10.449 5.640 1.00 97.25 108 GLY A O 1
ATOM 870 N N . LEU A 1 109 ? -5.713 -9.938 7.825 1.00 98.06 109 LEU A N 1
ATOM 871 C CA . LEU A 1 109 ? -6.241 -11.208 8.309 1.00 98.06 109 LEU A CA 1
ATOM 872 C C . LEU A 1 109 ? -7.360 -10.894 9.291 1.00 98.06 109 LEU A C 1
ATOM 874 O O . LEU A 1 109 ? -7.098 -10.379 10.373 1.00 98.06 109 LEU A O 1
ATOM 878 N N . ASP A 1 110 ? -8.589 -11.228 8.919 1.00 97.44 110 ASP A N 1
ATOM 879 C CA . ASP A 1 110 ? -9.696 -11.285 9.866 1.00 97.44 110 ASP A CA 1
ATOM 880 C C . ASP A 1 110 ? -9.511 -12.553 10.704 1.00 97.44 110 ASP A C 1
ATOM 882 O O . ASP A 1 110 ? -9.735 -13.670 10.226 1.00 97.44 110 ASP A O 1
ATOM 886 N N . THR A 1 111 ? -9.075 -12.404 11.957 1.00 96.38 111 THR A N 1
ATOM 887 C CA . THR A 1 111 ? -8.819 -13.570 12.818 1.00 96.38 111 THR A CA 1
ATOM 888 C C . THR A 1 111 ? -10.090 -14.274 13.291 1.00 96.38 111 THR A C 1
ATOM 890 O O . THR A 1 111 ? -10.008 -15.403 13.777 1.00 96.38 111 THR A O 1
ATOM 893 N N . HIS A 1 112 ? -11.265 -13.664 13.133 1.00 94.62 112 HIS A N 1
ATOM 894 C CA . HIS A 1 112 ? -12.540 -14.301 13.451 1.00 94.62 112 HIS A CA 1
ATOM 895 C C . HIS A 1 112 ? -12.938 -15.273 12.343 1.00 94.62 112 HIS A C 1
ATOM 897 O O . HIS A 1 112 ? -13.287 -16.420 12.618 1.00 94.62 112 HIS A O 1
ATOM 903 N N . THR A 1 113 ? -12.856 -14.827 11.088 1.00 96.00 113 THR A N 1
ATOM 904 C CA . THR A 1 113 ? -13.242 -15.638 9.923 1.00 96.00 113 THR A CA 1
ATOM 905 C C . THR A 1 113 ? -12.084 -16.420 9.309 1.00 96.00 113 THR A C 1
ATOM 907 O O . THR A 1 113 ? -12.319 -17.268 8.451 1.00 96.00 113 THR A O 1
ATOM 910 N N . GLN A 1 114 ? -10.846 -16.158 9.742 1.00 96.81 114 GLN A N 1
ATOM 911 C CA . GLN A 1 114 ? -9.607 -16.710 9.178 1.00 96.81 114 GLN A CA 1
ATOM 912 C C . GLN A 1 114 ? -9.448 -16.401 7.680 1.00 96.81 114 GLN A C 1
ATOM 914 O O . GLN A 1 114 ? -8.898 -17.196 6.915 1.00 96.81 114 GLN A O 1
ATOM 919 N N . THR A 1 115 ? -9.938 -15.234 7.251 1.00 97.38 115 THR A N 1
ATOM 920 C CA . THR A 1 115 ? -9.899 -14.806 5.849 1.00 97.38 115 THR A CA 1
ATOM 921 C C . THR A 1 115 ? -8.805 -13.772 5.639 1.00 97.38 115 THR A C 1
ATOM 923 O O . THR A 1 115 ? -8.742 -12.770 6.351 1.00 97.38 115 THR A O 1
ATOM 926 N N . TYR A 1 116 ? -7.968 -13.997 4.625 1.00 96.50 116 TYR A N 1
ATOM 927 C CA . TYR A 1 116 ? -6.990 -13.012 4.181 1.00 96.50 116 TYR A CA 1
ATOM 928 C C . TYR A 1 116 ? -7.582 -12.055 3.142 1.00 96.50 116 TYR A C 1
ATOM 930 O O . TYR A 1 116 ? -8.293 -12.479 2.228 1.00 96.50 116 TYR A O 1
ATOM 938 N N . SER A 1 117 ? -7.222 -10.777 3.236 1.00 95.00 117 SER A N 1
ATOM 939 C CA . SER A 1 117 ? -7.604 -9.717 2.302 1.00 95.00 117 SER A CA 1
ATOM 940 C C . SER A 1 117 ? -6.368 -9.003 1.735 1.00 95.00 117 SER A C 1
ATOM 942 O O . SER A 1 117 ? -5.283 -9.017 2.321 1.00 95.00 117 SER A O 1
ATOM 944 N N . GLY A 1 118 ? -6.509 -8.403 0.547 1.00 91.12 118 GLY A N 1
ATOM 945 C CA . GLY A 1 118 ? -5.441 -7.608 -0.077 1.00 91.12 118 GLY A CA 1
ATOM 946 C C . GLY A 1 118 ? -4.201 -8.398 -0.516 1.00 91.12 118 GLY A C 1
ATOM 947 O O . GLY A 1 118 ? -3.138 -7.811 -0.690 1.00 91.12 118 GLY A O 1
ATOM 948 N N . THR A 1 119 ? -4.309 -9.716 -0.708 1.00 92.50 119 THR A N 1
ATOM 949 C CA . THR A 1 119 ? -3.144 -10.601 -0.895 1.00 92.50 119 THR A CA 1
ATOM 950 C C . THR A 1 119 ? -2.429 -10.464 -2.235 1.00 92.50 119 THR A C 1
ATOM 952 O O . THR A 1 119 ? -1.266 -10.842 -2.359 1.00 92.50 119 THR A O 1
ATOM 955 N N . THR A 1 120 ? -3.108 -9.928 -3.245 1.00 88.31 120 THR A N 1
ATOM 956 C CA . THR A 1 120 ? -2.608 -9.886 -4.623 1.00 88.31 120 THR A CA 1
ATOM 957 C C . THR A 1 120 ? -1.844 -8.614 -4.954 1.00 88.31 120 THR A C 1
ATOM 959 O O . THR A 1 120 ? -1.028 -8.626 -5.874 1.00 88.31 120 THR A O 1
ATOM 962 N N . ARG A 1 121 ? -2.090 -7.523 -4.226 1.00 88.88 121 ARG A N 1
ATOM 963 C CA . ARG A 1 121 ? -1.636 -6.190 -4.608 1.00 88.88 121 ARG A CA 1
ATOM 964 C C . ARG A 1 121 ? -0.395 -5.760 -3.835 1.00 88.88 121 ARG A C 1
ATOM 966 O O . ARG A 1 121 ? -0.342 -5.863 -2.612 1.00 88.88 121 ARG A O 1
ATOM 973 N N . LEU A 1 122 ? 0.559 -5.182 -4.561 1.00 95.56 122 LEU A N 1
ATOM 974 C CA . LEU A 1 122 ? 1.666 -4.437 -3.974 1.00 95.56 122 LEU A CA 1
ATOM 975 C C . LEU A 1 122 ? 1.272 -2.973 -3.772 1.00 95.56 122 LEU A C 1
ATOM 977 O O . LEU A 1 122 ? 0.588 -2.367 -4.601 1.00 95.56 122 LEU A O 1
ATOM 981 N N . ARG A 1 123 ? 1.705 -2.419 -2.647 1.00 95.50 123 ARG A N 1
ATOM 982 C CA . ARG A 1 123 ? 1.643 -0.995 -2.319 1.00 95.50 123 ARG A CA 1
ATOM 983 C C . ARG A 1 123 ? 2.999 -0.369 -2.603 1.00 95.50 123 ARG A C 1
ATOM 985 O O . ARG A 1 123 ? 3.994 -1.084 -2.666 1.00 95.50 123 ARG A O 1
ATOM 992 N N . LEU A 1 124 ? 3.031 0.946 -2.771 1.00 97.06 124 LEU A N 1
ATOM 993 C CA . LEU A 1 124 ? 4.241 1.696 -3.084 1.00 97.06 124 LEU A CA 1
ATOM 994 C C . LEU A 1 124 ? 4.445 2.797 -2.046 1.00 97.06 124 LEU A C 1
ATOM 996 O O . LEU A 1 124 ? 3.509 3.517 -1.709 1.00 97.06 124 LEU A O 1
ATOM 1000 N N . HIS A 1 125 ? 5.679 2.950 -1.582 1.00 97.06 125 HIS A N 1
ATOM 1001 C CA . HIS A 1 125 ? 6.108 4.113 -0.807 1.00 97.06 125 HIS A CA 1
ATOM 1002 C C . HIS A 1 125 ? 7.516 4.556 -1.201 1.00 97.06 125 HIS A C 1
ATOM 1004 O O . HIS A 1 125 ? 8.264 3.825 -1.858 1.00 97.06 125 HIS A O 1
ATOM 1010 N N . GLY A 1 126 ? 7.868 5.776 -0.818 1.00 96.56 126 GLY A N 1
ATOM 1011 C CA . GLY A 1 126 ? 9.226 6.287 -0.877 1.00 96.56 126 GLY A CA 1
ATOM 1012 C C . GLY A 1 126 ? 9.958 5.948 0.413 1.00 96.56 126 GLY A C 1
ATOM 1013 O O . GLY A 1 126 ? 9.416 6.107 1.497 1.00 96.56 126 GLY A O 1
ATOM 1014 N N . VAL A 1 127 ? 11.203 5.507 0.315 1.00 96.19 127 VAL A N 1
ATOM 1015 C CA . VAL A 1 127 ? 12.054 5.237 1.474 1.00 96.19 127 VAL A CA 1
ATOM 1016 C C . VAL A 1 127 ? 13.153 6.289 1.524 1.00 96.19 127 VAL A C 1
ATOM 1018 O O . VAL A 1 127 ? 13.923 6.432 0.567 1.00 96.19 127 VAL A O 1
ATOM 1021 N N . GLY A 1 128 ? 13.205 7.035 2.627 1.00 94.75 128 GLY A N 1
ATOM 1022 C CA . GLY A 1 128 ? 14.222 8.054 2.878 1.00 94.75 128 GLY A CA 1
ATOM 1023 C C . GLY A 1 128 ? 15.561 7.490 3.371 1.00 94.75 128 GLY A C 1
ATOM 1024 O O . GLY A 1 128 ? 15.714 6.268 3.526 1.00 94.75 128 GLY A O 1
ATOM 1025 N N . PRO A 1 129 ? 16.554 8.362 3.623 1.00 93.62 129 PRO A N 1
ATOM 1026 C CA . PRO A 1 129 ? 17.853 7.959 4.148 1.00 93.62 129 PRO A CA 1
ATOM 1027 C C . PRO A 1 129 ? 17.756 7.425 5.578 1.00 93.62 129 PRO A C 1
ATOM 1029 O O . PRO A 1 129 ? 16.775 7.634 6.291 1.00 93.62 129 PRO A O 1
ATOM 1032 N N . VAL A 1 130 ? 18.818 6.746 6.016 1.00 94.12 130 VAL A N 1
ATOM 1033 C CA . VAL A 1 130 ? 18.964 6.356 7.424 1.00 94.12 130 VAL A CA 1
ATOM 1034 C C . VAL A 1 130 ? 19.145 7.611 8.274 1.00 94.12 130 VAL A C 1
ATOM 1036 O O . VAL A 1 130 ? 20.105 8.368 8.082 1.00 94.12 130 VAL A O 1
ATOM 1039 N N . LEU A 1 131 ? 18.242 7.802 9.232 1.00 92.00 131 LEU A N 1
ATOM 1040 C CA . LEU A 1 131 ? 18.233 8.951 10.124 1.00 92.00 131 LEU A CA 1
ATOM 1041 C C . LEU A 1 131 ? 19.483 8.976 11.008 1.00 92.00 131 LEU A C 1
ATOM 1043 O O . LEU A 1 131 ? 19.852 7.980 11.638 1.00 92.00 131 LEU A O 1
ATOM 1047 N N . GLN A 1 132 ? 20.129 10.139 11.067 1.00 93.56 132 GLN A N 1
ATOM 1048 C CA . GLN A 1 132 ? 21.328 10.361 11.884 1.00 93.56 132 GLN A CA 1
ATOM 1049 C C . GLN A 1 132 ? 20.995 10.769 13.328 1.00 93.56 132 GLN A C 1
ATOM 1051 O O . GLN A 1 132 ? 21.841 10.634 14.219 1.00 93.56 132 GLN A O 1
ATOM 1056 N N . GLU A 1 133 ? 19.757 11.201 13.557 1.00 92.88 133 GLU A N 1
ATOM 1057 C CA . GLU A 1 133 ? 19.185 11.643 14.828 1.00 92.88 133 GLU A CA 1
ATOM 1058 C C . GLU A 1 133 ? 17.715 11.208 14.936 1.00 92.88 133 GLU A C 1
ATOM 1060 O O . GLU A 1 133 ? 17.140 10.724 13.961 1.00 92.88 133 GLU A O 1
ATOM 1065 N N . ASP A 1 134 ? 17.131 11.315 16.129 1.00 93.69 134 ASP A N 1
ATOM 1066 C CA . ASP A 1 134 ? 15.709 11.029 16.336 1.00 93.69 134 ASP A CA 1
ATOM 1067 C C . ASP A 1 134 ? 14.845 12.096 15.644 1.00 93.69 134 ASP A C 1
ATOM 1069 O O . ASP A 1 134 ? 15.201 13.274 15.637 1.00 93.69 134 ASP A O 1
ATOM 1073 N N . HIS A 1 135 ? 13.688 11.696 15.113 1.00 90.06 135 HIS A N 1
ATOM 1074 C CA . HIS A 1 135 ? 12.728 12.585 14.456 1.00 90.06 135 HIS A CA 1
ATOM 1075 C C . HIS A 1 135 ? 11.344 12.449 15.120 1.00 90.06 135 HIS A C 1
ATOM 1077 O O . HIS A 1 135 ? 10.523 11.634 14.685 1.00 90.06 135 HIS A O 1
ATOM 1083 N N . PRO A 1 136 ? 11.071 13.202 16.209 1.00 90.50 136 PRO A N 1
ATOM 1084 C CA . PRO A 1 136 ? 9.860 13.033 17.015 1.00 90.50 136 PRO A CA 1
ATOM 1085 C C . PRO A 1 136 ? 8.559 13.258 16.244 1.00 90.50 136 PRO A C 1
ATOM 1087 O O . PRO A 1 136 ? 7.588 12.550 16.501 1.00 90.50 136 PRO A O 1
ATOM 1090 N N . GLU A 1 137 ? 8.557 14.202 15.299 1.00 88.88 137 GLU A N 1
ATOM 1091 C CA . GLU A 1 137 ? 7.391 14.548 14.469 1.00 88.88 137 GLU A CA 1
ATOM 1092 C C . GLU A 1 137 ? 6.949 13.382 13.578 1.00 88.88 137 GLU A C 1
ATOM 1094 O O . GLU A 1 137 ? 5.761 13.197 13.350 1.00 88.88 137 GLU A O 1
ATOM 1099 N N . GLU A 1 138 ? 7.899 12.538 13.168 1.00 87.00 138 GLU A N 1
ATOM 1100 C CA . GLU A 1 138 ? 7.655 11.365 12.317 1.00 87.00 138 GLU A CA 1
ATOM 1101 C C . GLU A 1 138 ? 7.625 10.064 13.135 1.00 87.00 138 GLU A C 1
ATOM 1103 O O . GLU A 1 138 ? 7.547 8.961 12.592 1.00 87.00 138 GLU A O 1
ATOM 1108 N N . HIS A 1 139 ? 7.720 10.179 14.466 1.00 91.25 139 HIS A N 1
ATOM 1109 C CA . HIS A 1 139 ? 7.806 9.059 15.401 1.00 91.25 139 HIS A CA 1
ATOM 1110 C C . HIS A 1 139 ? 8.907 8.042 15.046 1.00 91.25 139 HIS A C 1
ATOM 1112 O O . HIS A 1 139 ? 8.737 6.836 15.251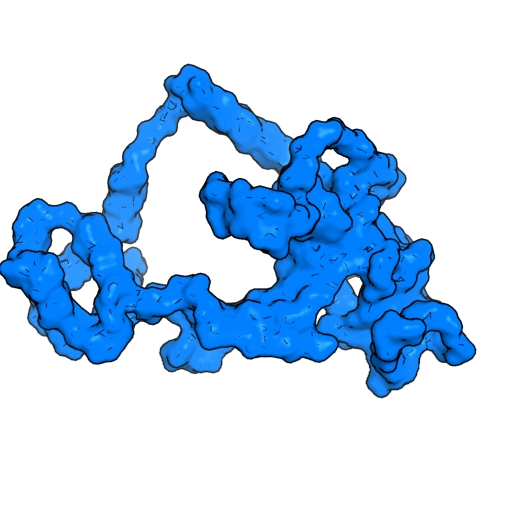 1.00 91.25 139 HIS A O 1
ATOM 1118 N N . LYS A 1 140 ? 10.048 8.525 14.537 1.00 92.88 140 LYS A N 1
ATOM 1119 C CA . LYS A 1 140 ? 11.206 7.698 14.169 1.00 92.88 140 LYS A CA 1
ATOM 1120 C C . LYS A 1 140 ? 12.416 7.972 15.053 1.00 92.88 140 LYS A C 1
ATOM 1122 O O . LYS A 1 140 ? 12.635 9.089 15.521 1.00 92.88 140 LYS A O 1
ATOM 1127 N N . ARG A 1 141 ? 13.227 6.940 15.258 1.00 94.75 141 ARG A N 1
ATOM 1128 C CA . ARG A 1 141 ? 14.488 6.983 16.005 1.00 94.75 141 ARG A CA 1
ATOM 1129 C C . ARG A 1 141 ? 15.692 7.027 15.068 1.00 94.75 141 ARG A C 1
ATOM 1131 O O . ARG A 1 141 ? 15.631 6.601 13.913 1.00 94.75 141 ARG A O 1
ATOM 1138 N N . LYS A 1 142 ? 16.831 7.458 15.604 1.00 94.88 142 LYS A N 1
ATOM 1139 C CA . LYS A 1 142 ? 18.138 7.340 14.959 1.00 94.88 142 LYS A CA 1
ATOM 1140 C C . LYS A 1 142 ? 18.381 5.904 14.487 1.00 94.88 142 LYS A C 1
ATOM 1142 O O . LYS A 1 142 ? 18.235 4.953 15.253 1.00 94.88 142 LYS A O 1
ATOM 1147 N N . GLY A 1 143 ? 18.831 5.761 13.242 1.00 95.00 143 GLY A N 1
ATOM 1148 C CA . GLY A 1 143 ? 19.073 4.468 12.599 1.00 95.00 143 GLY A CA 1
ATOM 1149 C C . GLY A 1 143 ? 17.864 3.890 11.858 1.00 95.00 143 GLY A C 1
ATOM 1150 O O . GLY A 1 143 ? 18.034 2.936 11.100 1.00 95.00 143 GLY A O 1
ATOM 1151 N N . GLU A 1 144 ? 16.672 4.467 12.021 1.00 94.56 144 GLU A N 1
ATOM 1152 C CA . GLU A 1 144 ? 15.493 4.113 11.229 1.00 94.56 144 GLU A CA 1
ATOM 1153 C C . GLU A 1 144 ? 15.443 4.907 9.914 1.00 94.56 144 GLU A C 1
ATOM 1155 O O . GLU A 1 144 ? 16.271 5.784 9.656 1.00 94.56 144 GLU A O 1
ATOM 1160 N N . ARG A 1 145 ? 14.476 4.574 9.057 1.00 94.56 145 ARG A N 1
ATOM 1161 C CA . ARG A 1 145 ? 14.163 5.303 7.823 1.00 94.56 145 ARG A CA 1
ATOM 1162 C C . ARG A 1 145 ? 12.718 5.793 7.887 1.00 94.56 145 ARG A C 1
ATOM 1164 O O . ARG A 1 145 ? 11.863 5.118 8.469 1.00 94.56 145 ARG A O 1
ATOM 1171 N N . ILE A 1 146 ? 12.456 6.952 7.288 1.00 94.06 146 ILE A N 1
ATOM 1172 C CA . ILE A 1 146 ? 11.089 7.445 7.084 1.00 94.06 146 ILE A CA 1
ATOM 1173 C C . ILE A 1 146 ? 10.530 6.811 5.805 1.00 94.06 146 ILE A C 1
ATOM 1175 O O . ILE A 1 146 ? 11.229 6.700 4.792 1.00 94.06 146 ILE A O 1
ATOM 1179 N N . GLU A 1 147 ? 9.280 6.363 5.891 1.00 94.12 147 GLU A N 1
ATOM 1180 C CA . GLU A 1 147 ? 8.492 5.811 4.791 1.00 94.12 147 GLU A CA 1
ATOM 1181 C C . GLU A 1 147 ? 7.490 6.888 4.359 1.00 94.12 147 GLU A C 1
ATOM 1183 O O . GLU A 1 147 ? 6.574 7.231 5.103 1.00 94.12 147 GLU A O 1
ATOM 1188 N N . TRP A 1 148 ? 7.696 7.452 3.174 1.00 92.69 148 TRP A N 1
ATOM 1189 C CA . TRP A 1 148 ? 6.920 8.559 2.633 1.00 92.69 148 TRP A CA 1
ATOM 1190 C C . TRP A 1 148 ? 5.818 8.050 1.707 1.00 92.69 148 TRP A C 1
ATOM 1192 O O . TRP A 1 148 ? 6.074 7.273 0.781 1.00 92.69 148 TRP A O 1
ATOM 1202 N N . ALA A 1 149 ? 4.595 8.545 1.889 1.00 91.62 149 ALA A N 1
ATOM 1203 C CA . ALA A 1 149 ? 3.587 8.440 0.843 1.00 91.62 149 ALA A CA 1
ATOM 1204 C C . ALA A 1 149 ? 4.072 9.211 -0.396 1.00 91.62 149 ALA A C 1
ATOM 1206 O O . ALA A 1 149 ? 4.563 10.331 -0.282 1.00 91.62 149 ALA A O 1
ATOM 1207 N N . VAL A 1 150 ? 3.936 8.615 -1.581 1.00 91.56 150 VAL A N 1
ATOM 1208 C CA . VAL A 1 150 ? 4.356 9.244 -2.852 1.00 91.56 150 VAL A CA 1
ATOM 1209 C C . VAL A 1 150 ? 3.182 9.803 -3.650 1.00 91.56 150 VAL A C 1
ATOM 1211 O O . VAL A 1 150 ? 3.374 10.353 -4.734 1.00 91.56 150 VAL A O 1
ATOM 1214 N N . SER A 1 151 ? 1.969 9.689 -3.108 1.00 88.12 151 SER A N 1
ATOM 1215 C CA . SER A 1 151 ? 0.771 10.276 -3.698 1.00 88.12 151 SER A CA 1
ATOM 1216 C C . SER A 1 151 ? 0.953 11.779 -3.923 1.00 88.12 151 SER A C 1
ATOM 1218 O O . SER A 1 151 ? 1.546 12.472 -3.095 1.00 88.12 151 SER A O 1
ATOM 1220 N N . LEU A 1 152 ? 0.461 12.273 -5.064 1.00 89.25 152 LEU A N 1
ATOM 1221 C CA . LEU A 1 152 ? 0.555 13.674 -5.505 1.00 89.25 152 LEU A CA 1
ATOM 1222 C C . LEU A 1 152 ? 1.985 14.210 -5.688 1.00 89.25 152 LEU A C 1
ATOM 1224 O O . LEU A 1 152 ? 2.170 15.397 -5.963 1.00 89.25 152 LEU A O 1
ATOM 1228 N N . THR A 1 153 ? 3.008 13.360 -5.576 1.00 90.06 153 THR A N 1
ATOM 1229 C CA . THR A 1 153 ? 4.374 13.754 -5.918 1.00 90.06 153 THR A CA 1
ATOM 1230 C C . THR A 1 153 ? 4.515 13.781 -7.441 1.00 90.06 153 THR A C 1
ATOM 1232 O O . THR A 1 153 ? 4.197 12.780 -8.089 1.00 90.06 153 THR A O 1
ATOM 1235 N N . PRO A 1 154 ? 5.010 14.878 -8.049 1.00 90.00 154 PRO A N 1
ATOM 1236 C CA . PRO A 1 154 ? 5.147 14.959 -9.499 1.00 90.00 154 PRO A CA 1
ATOM 1237 C C . PRO A 1 154 ? 5.964 13.791 -10.057 1.00 90.00 154 PRO A C 1
ATOM 1239 O O . PRO A 1 154 ? 7.129 13.628 -9.705 1.00 90.00 154 PRO A O 1
ATOM 1242 N N . LEU A 1 155 ? 5.392 13.009 -10.980 1.00 93.69 155 LEU A N 1
ATOM 1243 C CA . LEU A 1 155 ? 6.018 11.787 -11.508 1.00 93.69 155 LEU A CA 1
ATOM 1244 C C . LEU A 1 155 ? 7.487 11.990 -11.914 1.00 93.69 155 LEU A C 1
ATOM 1246 O O . LEU A 1 155 ? 8.348 11.156 -11.638 1.00 93.69 155 LEU A O 1
ATOM 1250 N N . ARG A 1 156 ? 7.785 13.125 -12.551 1.00 94.25 156 ARG A N 1
ATOM 1251 C CA . ARG A 1 156 ? 9.121 13.446 -13.061 1.00 94.25 156 ARG A CA 1
ATOM 1252 C C . ARG A 1 156 ? 10.187 13.564 -11.968 1.00 94.25 156 ARG A C 1
ATOM 1254 O O . ARG A 1 156 ? 11.356 13.349 -12.280 1.00 94.25 156 ARG A O 1
ATOM 1261 N N . SER A 1 157 ? 9.834 13.876 -10.719 1.00 92.38 157 SER A N 1
ATOM 1262 C CA . SER A 1 157 ? 10.804 13.887 -9.611 1.00 92.38 157 SER A CA 1
ATOM 1263 C C . SER A 1 157 ? 11.146 12.472 -9.127 1.00 92.38 157 SER A C 1
ATOM 1265 O O . SER A 1 157 ? 12.218 12.253 -8.567 1.00 92.38 157 SER A O 1
ATOM 1267 N N . LEU A 1 158 ? 10.274 11.497 -9.405 1.00 95.00 158 LEU A N 1
ATOM 1268 C CA . LEU A 1 158 ? 10.424 10.103 -8.993 1.00 95.00 158 LEU A CA 1
ATOM 1269 C C . LEU A 1 158 ? 11.157 9.237 -10.029 1.00 95.00 158 LEU A C 1
ATOM 1271 O O . LEU A 1 158 ? 11.675 8.178 -9.686 1.00 95.00 158 LEU A O 1
ATOM 1275 N N . LEU A 1 159 ? 11.222 9.665 -11.296 1.00 96.62 159 LEU A N 1
ATOM 1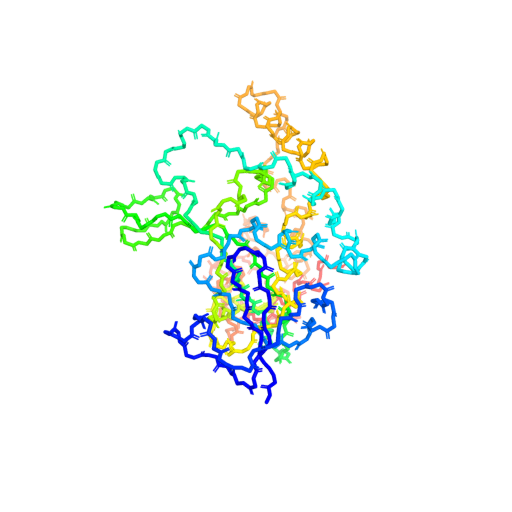276 C CA . LEU A 1 159 ? 11.720 8.847 -12.416 1.00 96.62 159 LEU A CA 1
ATOM 1277 C C . LEU A 1 159 ? 13.134 8.288 -12.209 1.00 96.62 159 LEU A C 1
ATOM 1279 O O . LEU A 1 159 ? 13.412 7.164 -12.623 1.00 96.62 159 LEU A O 1
ATOM 1283 N N . ALA A 1 160 ? 14.019 9.060 -11.579 1.00 95.69 160 ALA A N 1
ATOM 1284 C CA . ALA A 1 160 ? 15.405 8.659 -11.342 1.00 95.69 160 ALA A CA 1
ATOM 1285 C C . ALA A 1 160 ? 15.576 7.737 -10.121 1.00 95.69 160 ALA A C 1
ATOM 1287 O O . ALA A 1 160 ? 16.672 7.221 -9.897 1.00 95.69 160 ALA A O 1
ATOM 1288 N N . LEU A 1 161 ? 14.526 7.543 -9.317 1.00 96.62 161 LEU A N 1
ATOM 1289 C CA . LEU A 1 161 ? 14.610 6.746 -8.101 1.00 96.62 161 LEU A CA 1
ATOM 1290 C C . LEU A 1 161 ? 14.665 5.252 -8.440 1.00 96.62 161 LEU A C 1
ATOM 1292 O O . LEU A 1 161 ? 13.872 4.778 -9.262 1.00 96.62 161 LEU A O 1
ATOM 1296 N N . PRO A 1 162 ? 15.567 4.484 -7.800 1.00 97.31 162 PRO A N 1
ATOM 1297 C CA . PRO A 1 162 ? 15.574 3.038 -7.915 1.00 97.31 162 PRO A CA 1
ATOM 1298 C C . PRO A 1 162 ? 14.277 2.428 -7.384 1.00 97.31 162 PRO A C 1
ATOM 1300 O O . PRO A 1 162 ? 13.791 2.838 -6.331 1.00 97.31 162 PRO A O 1
ATOM 1303 N N . VAL A 1 163 ? 13.767 1.406 -8.070 1.00 98.06 163 VAL A N 1
ATOM 1304 C CA . VAL A 1 163 ? 12.603 0.625 -7.630 1.00 98.06 163 VAL A CA 1
ATOM 1305 C C . VAL A 1 163 ? 13.074 -0.677 -6.985 1.00 98.06 163 VAL A C 1
ATOM 1307 O O . VAL A 1 163 ? 13.992 -1.346 -7.478 1.00 98.06 163 VAL A O 1
ATOM 1310 N N . ARG A 1 164 ? 12.459 -1.032 -5.859 1.00 96.56 164 ARG A N 1
ATOM 1311 C CA . ARG A 1 164 ? 12.741 -2.236 -5.071 1.00 96.56 164 ARG A CA 1
ATOM 1312 C C . ARG A 1 164 ? 11.464 -2.987 -4.754 1.00 96.56 164 ARG A C 1
ATOM 1314 O O . ARG A 1 164 ? 10.390 -2.400 -4.715 1.00 96.56 164 ARG A O 1
ATOM 1321 N N . VAL A 1 165 ? 11.610 -4.282 -4.510 1.00 95.56 165 VAL A N 1
ATOM 1322 C CA . VAL A 1 165 ? 10.540 -5.143 -4.009 1.00 95.56 165 VAL A CA 1
ATOM 1323 C C . VAL A 1 165 ? 10.957 -5.636 -2.633 1.00 95.56 165 VAL A C 1
ATOM 1325 O O . VAL A 1 165 ? 12.012 -6.254 -2.491 1.00 95.56 165 VAL A O 1
ATOM 1328 N N . ASN A 1 166 ? 10.130 -5.359 -1.635 1.00 95.12 166 ASN A N 1
ATOM 1329 C CA . ASN A 1 166 ? 10.248 -5.899 -0.295 1.00 95.12 166 ASN A CA 1
ATOM 1330 C C . ASN A 1 166 ? 9.459 -7.207 -0.217 1.00 95.12 166 ASN A C 1
ATOM 1332 O O . ASN A 1 166 ? 8.243 -7.231 -0.401 1.00 95.12 166 ASN A O 1
ATOM 1336 N N . GLN A 1 167 ? 10.172 -8.302 0.031 1.00 92.56 167 GLN A N 1
ATOM 1337 C CA . GLN A 1 167 ? 9.595 -9.645 0.113 1.00 92.56 167 GLN A CA 1
ATOM 1338 C C . GLN A 1 167 ? 8.966 -9.938 1.481 1.00 92.56 167 GLN A C 1
ATOM 1340 O O . GLN A 1 167 ? 8.204 -10.896 1.614 1.00 92.56 167 GLN A O 1
ATOM 1345 N N . SER A 1 168 ? 9.232 -9.108 2.495 1.00 95.44 168 SER A N 1
ATOM 1346 C CA . SER A 1 168 ? 8.576 -9.222 3.792 1.00 95.44 168 SER A CA 1
ATOM 1347 C C . SER A 1 168 ? 7.153 -8.687 3.700 1.00 95.44 168 SER A C 1
ATOM 1349 O O . SER A 1 168 ? 6.929 -7.519 3.392 1.00 95.44 168 SER A O 1
ATOM 1351 N N . VAL A 1 169 ? 6.185 -9.524 4.053 1.00 95.75 169 VAL A N 1
ATOM 1352 C CA . VAL A 1 169 ? 4.770 -9.157 4.092 1.00 95.75 169 VAL A CA 1
ATOM 1353 C C . VAL A 1 169 ? 4.356 -8.850 5.517 1.00 95.75 169 VAL A C 1
ATOM 1355 O O . VAL A 1 169 ? 4.538 -9.684 6.408 1.00 95.75 169 VAL A O 1
ATOM 1358 N N . ARG A 1 170 ? 3.759 -7.676 5.729 1.00 96.31 170 ARG A N 1
ATOM 1359 C CA . ARG A 1 170 ? 3.106 -7.332 6.997 1.00 96.31 170 ARG A CA 1
ATOM 1360 C C . ARG A 1 170 ? 1.695 -7.923 7.021 1.00 96.31 170 ARG A C 1
ATOM 1362 O O . ARG A 1 170 ? 0.928 -7.683 6.093 1.00 96.31 170 ARG A O 1
ATOM 1369 N N . ILE A 1 171 ? 1.345 -8.658 8.075 1.00 97.81 171 ILE A N 1
ATOM 1370 C CA . ILE A 1 171 ? -0.018 -9.159 8.302 1.00 97.81 171 ILE A CA 1
ATOM 1371 C C . ILE A 1 171 ? -0.649 -8.321 9.412 1.00 97.81 171 ILE A C 1
ATOM 1373 O O . ILE A 1 171 ? -0.138 -8.292 10.534 1.00 97.81 171 ILE A O 1
ATOM 1377 N N . THR A 1 172 ? -1.745 -7.636 9.096 1.00 97.81 172 THR A N 1
ATOM 1378 C CA . THR A 1 172 ? -2.490 -6.789 10.035 1.00 97.81 172 THR A CA 1
ATOM 1379 C C . THR A 1 172 ? -3.857 -7.383 10.345 1.00 97.81 172 THR A C 1
ATOM 1381 O O . THR A 1 172 ? -4.496 -7.923 9.446 1.00 97.81 172 THR A O 1
ATOM 1384 N N . GLU A 1 173 ? -4.322 -7.260 11.587 1.00 97.75 173 GLU A N 1
ATOM 1385 C CA . GLU A 1 173 ? -5.686 -7.659 11.961 1.00 97.75 173 GLU A CA 1
ATOM 1386 C C . GLU A 1 173 ? -6.722 -6.834 11.183 1.00 97.75 173 GLU A C 1
ATOM 1388 O O . GLU A 1 173 ? -6.681 -5.599 11.208 1.00 97.75 173 GLU A O 1
ATOM 1393 N N . ASP A 1 174 ? -7.649 -7.520 10.515 1.00 96.56 174 ASP A N 1
ATOM 1394 C CA . ASP A 1 174 ? -8.674 -6.917 9.648 1.00 96.56 174 ASP A CA 1
ATOM 1395 C C . ASP A 1 174 ? -10.100 -7.066 10.208 1.00 96.56 174 ASP A C 1
ATOM 1397 O O . ASP A 1 174 ? -11.040 -6.464 9.687 1.00 96.56 174 ASP A O 1
ATOM 1401 N N . ASP A 1 175 ? -10.290 -7.798 11.314 1.00 95.44 175 ASP A N 1
ATOM 1402 C CA . ASP A 1 175 ? -11.555 -7.745 12.044 1.00 95.44 175 ASP A CA 1
ATOM 1403 C C . ASP A 1 175 ? -11.667 -6.422 12.810 1.00 95.44 175 ASP A C 1
ATOM 1405 O O . ASP A 1 175 ? -11.026 -6.223 13.842 1.00 95.44 175 ASP A O 1
ATOM 1409 N N . GLN A 1 176 ? -12.551 -5.536 12.351 1.00 92.75 176 GLN A N 1
ATOM 1410 C CA . GLN A 1 176 ? -12.836 -4.257 13.010 1.00 92.75 176 GLN A CA 1
ATOM 1411 C C . GLN A 1 176 ? -13.315 -4.407 14.464 1.00 92.75 176 GLN A C 1
ATOM 1413 O O . GLN A 1 176 ? -13.296 -3.438 15.227 1.00 92.75 176 GLN A O 1
ATOM 1418 N N . ALA A 1 177 ? -13.833 -5.582 14.838 1.00 94.81 177 ALA A N 1
ATOM 1419 C CA . ALA A 1 177 ? -14.281 -5.878 16.193 1.00 94.81 177 ALA A CA 1
ATOM 1420 C C . ALA A 1 177 ? -13.162 -6.418 17.100 1.00 94.81 177 ALA A C 1
ATOM 1422 O O . ALA A 1 177 ? -13.360 -6.481 18.313 1.00 94.81 177 ALA A O 1
ATOM 1423 N N . ALA A 1 178 ? -12.002 -6.794 16.560 1.00 96.25 178 ALA A N 1
ATOM 1424 C CA . ALA A 1 178 ? -10.865 -7.230 17.362 1.00 96.25 178 ALA A CA 1
ATOM 1425 C C . ALA A 1 178 ? -10.200 -6.045 18.077 1.00 96.25 178 ALA A C 1
ATOM 1427 O O . ALA A 1 178 ? -10.112 -4.937 17.544 1.00 96.25 178 ALA A O 1
ATOM 1428 N N . GLN A 1 179 ? -9.679 -6.287 19.279 1.00 95.62 179 GLN A N 1
ATOM 1429 C CA . GLN A 1 179 ? -8.899 -5.297 20.028 1.00 95.62 179 GLN A CA 1
ATOM 1430 C C . GLN A 1 179 ? -7.657 -4.854 19.243 1.00 95.62 179 GLN A C 1
ATOM 1432 O O . GLN A 1 179 ? -7.288 -3.682 19.250 1.00 95.62 179 GLN A O 1
ATOM 1437 N N . ALA A 1 180 ? -7.033 -5.797 18.539 1.00 95.19 180 ALA A N 1
ATOM 1438 C CA . ALA A 1 180 ? -5.827 -5.572 17.757 1.00 95.19 180 ALA A CA 1
ATOM 1439 C C . ALA A 1 180 ? -6.099 -5.002 16.352 1.00 95.19 180 ALA A C 1
ATOM 1441 O O . ALA A 1 180 ? -5.183 -5.001 15.538 1.00 95.19 180 ALA A O 1
ATOM 1442 N N . TRP A 1 181 ? -7.316 -4.538 16.030 1.00 94.94 181 TRP A N 1
ATOM 1443 C CA . TRP A 1 181 ? -7.654 -4.050 14.686 1.00 94.94 181 TRP A CA 1
ATOM 1444 C C . TRP A 1 181 ? -6.627 -3.038 14.143 1.00 94.94 181 TRP A C 1
ATOM 1446 O O . TRP A 1 181 ? -6.238 -2.094 14.834 1.00 94.94 181 TRP A O 1
ATOM 1456 N N . MET A 1 182 ? -6.190 -3.246 12.894 1.00 93.44 182 MET A N 1
ATOM 1457 C CA . MET A 1 182 ? -5.112 -2.520 12.199 1.00 93.44 182 MET A CA 1
ATOM 1458 C C . MET A 1 182 ? -3.697 -2.685 12.782 1.00 93.44 182 MET A C 1
ATOM 1460 O O . MET A 1 182 ? -2.748 -2.136 12.219 1.00 93.44 182 MET A O 1
ATOM 1464 N N . GLN A 1 183 ? -3.509 -3.452 13.859 1.00 95.06 183 GLN A N 1
ATOM 1465 C CA . GLN A 1 183 ? -2.179 -3.764 14.384 1.00 95.06 183 GLN A CA 1
ATOM 1466 C C . GLN A 1 183 ? -1.525 -4.905 13.604 1.00 95.06 183 GLN A C 1
ATOM 1468 O O . GLN A 1 183 ? -2.197 -5.781 13.057 1.00 95.06 183 GLN A O 1
ATOM 1473 N N . GLU A 1 184 ? -0.192 -4.897 13.555 1.00 96.62 184 GLU A N 1
ATOM 1474 C CA . GLU A 1 184 ? 0.595 -6.000 13.006 1.00 96.62 184 GLU A CA 1
ATOM 1475 C C . GLU A 1 184 ? 0.493 -7.217 13.937 1.00 96.62 184 GLU A C 1
ATOM 1477 O O . GLU A 1 184 ? 0.897 -7.156 15.096 1.00 96.62 184 GLU A O 1
ATOM 1482 N N . ILE A 1 185 ? -0.031 -8.324 13.413 1.00 96.94 185 ILE A N 1
ATOM 1483 C CA . ILE A 1 185 ? -0.209 -9.591 14.141 1.00 96.94 185 ILE A CA 1
ATOM 1484 C C . ILE A 1 185 ? 0.700 -10.704 13.611 1.00 96.94 185 ILE A C 1
ATOM 1486 O O . ILE A 1 185 ? 0.753 -11.796 14.173 1.00 96.94 185 ILE A O 1
ATOM 1490 N N . GLY A 1 186 ? 1.432 -10.441 12.528 1.00 96.62 186 GLY A N 1
ATOM 1491 C CA . GLY A 1 186 ? 2.382 -11.395 11.981 1.00 96.62 186 GLY A CA 1
ATOM 1492 C C . GLY A 1 186 ? 3.147 -10.875 10.775 1.00 96.62 186 GLY A C 1
ATOM 1493 O O . GLY A 1 186 ? 2.881 -9.798 10.235 1.00 96.62 186 GLY A O 1
ATOM 1494 N N . ARG A 1 187 ? 4.102 -11.693 10.332 1.00 96.88 187 ARG A N 1
ATOM 1495 C CA . ARG A 1 187 ? 4.858 -11.484 9.099 1.00 96.88 187 ARG A CA 1
ATOM 1496 C C . ARG A 1 187 ? 4.926 -12.766 8.291 1.00 96.88 187 ARG A C 1
ATOM 1498 O O . ARG A 1 187 ? 5.010 -13.853 8.856 1.00 96.88 187 ARG A O 1
ATOM 1505 N N . ALA A 1 188 ? 4.950 -12.614 6.976 1.00 95.00 188 ALA A N 1
ATOM 1506 C CA . ALA A 1 188 ? 5.246 -13.687 6.036 1.00 95.00 188 ALA A CA 1
ATOM 1507 C C . ALA A 1 188 ? 6.365 -13.258 5.079 1.00 95.00 188 ALA A C 1
ATOM 1509 O O . ALA A 1 188 ? 6.776 -12.098 5.062 1.00 95.00 188 ALA A O 1
ATOM 1510 N N . GLN A 1 189 ? 6.868 -14.205 4.294 1.00 93.88 189 GLN A N 1
ATOM 1511 C CA . GLN A 1 189 ? 7.774 -13.934 3.183 1.00 93.88 189 GLN A CA 1
ATOM 1512 C C . GLN A 1 189 ? 7.068 -14.317 1.888 1.00 93.88 189 GLN A C 1
ATOM 1514 O O . GLN A 1 189 ? 6.563 -15.434 1.767 1.00 93.88 189 GLN A O 1
ATOM 1519 N N . VAL A 1 190 ? 7.026 -13.393 0.933 1.00 89.75 190 VAL A N 1
ATOM 1520 C CA . VAL A 1 190 ? 6.602 -13.677 -0.436 1.00 89.75 190 VAL A CA 1
ATOM 1521 C C . VAL A 1 190 ? 7.848 -13.934 -1.251 1.00 89.75 190 VAL A C 1
ATOM 1523 O O . VAL A 1 190 ? 8.656 -13.044 -1.510 1.00 89.75 190 VAL A O 1
ATOM 1526 N N . GLU A 1 191 ? 8.001 -15.195 -1.629 1.00 85.31 191 GLU A N 1
ATOM 1527 C CA . GLU A 1 191 ? 9.142 -15.627 -2.407 1.00 85.31 191 GLU A CA 1
ATOM 1528 C C . GLU A 1 191 ? 9.065 -15.044 -3.822 1.00 85.31 191 GLU A C 1
ATOM 1530 O O . GLU A 1 191 ? 10.015 -14.398 -4.264 1.00 85.31 191 GLU A O 1
ATOM 1535 N N . ASP A 1 192 ? 7.940 -15.229 -4.515 1.00 90.19 192 ASP A N 1
ATOM 1536 C CA . ASP A 1 192 ? 7.717 -14.798 -5.895 1.00 90.19 192 ASP A CA 1
ATOM 1537 C C . ASP A 1 192 ? 6.787 -13.587 -5.983 1.00 90.19 192 ASP A C 1
ATOM 1539 O O . ASP A 1 192 ? 5.653 -13.610 -5.510 1.00 90.19 192 ASP A O 1
ATOM 1543 N N . VAL A 1 193 ? 7.253 -12.555 -6.684 1.00 94.50 193 VAL A N 1
ATOM 1544 C CA . VAL A 1 193 ? 6.424 -11.451 -7.170 1.00 94.50 193 VAL A CA 1
ATOM 1545 C C . VAL A 1 193 ? 6.407 -11.508 -8.689 1.00 94.50 193 VAL A C 1
ATOM 1547 O O . VAL A 1 193 ? 7.446 -11.722 -9.311 1.00 94.50 193 VAL A O 1
ATOM 1550 N N . THR A 1 194 ? 5.238 -11.310 -9.291 1.00 96.56 194 THR A N 1
ATOM 1551 C CA . THR A 1 194 ? 5.079 -11.329 -10.752 1.00 96.56 194 THR A CA 1
ATOM 1552 C C . THR A 1 194 ? 5.323 -9.961 -11.391 1.00 96.56 194 THR A C 1
ATOM 1554 O O . THR A 1 194 ? 5.149 -8.918 -10.753 1.00 96.56 194 THR A O 1
ATOM 1557 N N . LEU A 1 195 ? 5.681 -9.940 -12.681 1.00 97.62 195 LEU A N 1
ATOM 1558 C CA . LEU A 1 195 ? 5.802 -8.689 -13.450 1.00 97.62 195 LEU A CA 1
ATOM 1559 C C . LEU A 1 195 ? 4.517 -7.849 -13.381 1.00 97.62 195 LEU A C 1
ATOM 1561 O O . LEU A 1 195 ? 4.580 -6.629 -13.227 1.00 97.62 195 LEU A O 1
ATOM 1565 N N . GLY A 1 196 ? 3.358 -8.500 -13.469 1.00 97.19 196 GLY A N 1
ATOM 1566 C CA . GLY A 1 196 ? 2.058 -7.846 -13.419 1.00 97.19 196 GLY A CA 1
ATOM 1567 C C . GLY A 1 196 ? 1.805 -7.143 -12.094 1.00 97.19 196 GLY A C 1
ATOM 1568 O O . GLY A 1 196 ? 1.361 -6.000 -12.108 1.00 97.19 196 GLY A O 1
ATOM 1569 N N . GLN A 1 197 ? 2.167 -7.769 -10.971 1.00 96.81 197 GLN A N 1
ATOM 1570 C CA . GLN A 1 197 ? 2.043 -7.165 -9.640 1.00 96.81 197 GLN A CA 1
ATOM 1571 C C . GLN A 1 197 ? 2.971 -5.961 -9.453 1.00 96.81 197 GLN A C 1
ATOM 1573 O O . GLN A 1 197 ? 2.570 -4.977 -8.833 1.00 96.81 197 GLN A O 1
ATOM 1578 N N . VAL A 1 198 ? 4.192 -6.012 -10.001 1.00 97.38 198 VAL A N 1
ATOM 1579 C CA . VAL A 1 198 ? 5.117 -4.865 -9.989 1.00 97.38 198 VAL A CA 1
ATOM 1580 C C . VAL A 1 198 ? 4.527 -3.691 -10.764 1.00 97.38 198 VAL A C 1
ATOM 1582 O O . VAL A 1 198 ? 4.461 -2.582 -10.235 1.00 97.38 198 VAL A O 1
ATOM 1585 N N . ILE A 1 199 ? 4.076 -3.926 -12.001 1.00 97.56 199 ILE A N 1
ATOM 1586 C CA . ILE A 1 199 ? 3.495 -2.866 -12.836 1.00 97.56 199 ILE A CA 1
ATOM 1587 C C . ILE A 1 199 ? 2.213 -2.333 -12.191 1.00 97.56 199 ILE A C 1
ATOM 1589 O O . ILE A 1 199 ? 2.065 -1.124 -12.056 1.00 97.56 199 ILE A O 1
ATOM 1593 N N . GLU A 1 200 ? 1.308 -3.209 -11.756 1.00 96.12 200 GLU A N 1
ATOM 1594 C CA . GLU A 1 200 ? 0.043 -2.817 -11.130 1.00 96.12 200 GLU A CA 1
ATOM 1595 C C . GLU A 1 200 ? 0.263 -2.003 -9.851 1.00 96.12 200 GLU A C 1
ATOM 1597 O O . GLU A 1 200 ? -0.370 -0.963 -9.687 1.00 96.12 200 GLU A O 1
ATOM 1602 N N . GLY A 1 201 ? 1.185 -2.422 -8.977 1.00 95.94 201 GLY A N 1
ATOM 1603 C CA . GLY A 1 201 ? 1.494 -1.697 -7.744 1.00 95.94 201 GLY A CA 1
ATOM 1604 C C . GLY A 1 201 ? 2.018 -0.284 -8.005 1.00 95.94 201 GLY A C 1
ATOM 1605 O O . GLY A 1 201 ? 1.577 0.665 -7.358 1.00 95.94 201 GLY A O 1
ATOM 1606 N N . LEU A 1 202 ? 2.897 -0.128 -9.002 1.00 96.81 202 LEU A N 1
ATOM 1607 C CA . LEU A 1 202 ? 3.402 1.183 -9.418 1.00 96.81 202 LEU A CA 1
ATOM 1608 C C . LEU A 1 202 ? 2.301 2.038 -10.046 1.00 96.81 202 LEU A C 1
ATOM 1610 O O . LEU A 1 202 ? 2.116 3.188 -9.655 1.00 96.81 202 LEU A O 1
ATOM 1614 N N . MET A 1 203 ? 1.575 1.488 -11.022 1.00 95.12 203 MET A N 1
ATOM 1615 C CA . MET A 1 203 ? 0.567 2.244 -11.762 1.00 95.12 203 MET A CA 1
ATOM 1616 C C . MET A 1 203 ? -0.597 2.643 -10.865 1.00 95.12 203 MET A C 1
ATOM 1618 O O . MET A 1 203 ? -1.089 3.756 -11.007 1.00 95.12 203 MET A O 1
ATOM 1622 N N . TRP A 1 204 ? -1.024 1.788 -9.930 1.00 93.38 204 TRP A N 1
ATOM 1623 C CA . TRP A 1 204 ? -2.077 2.150 -8.987 1.00 93.38 204 TRP A CA 1
ATOM 1624 C C . TRP A 1 204 ? -1.693 3.391 -8.186 1.00 93.38 204 TRP A C 1
ATOM 1626 O O . TRP A 1 204 ? -2.454 4.352 -8.162 1.00 93.38 204 TRP A O 1
ATOM 1636 N N . GLU A 1 205 ? -0.537 3.372 -7.516 1.00 93.81 205 GLU A N 1
ATOM 1637 C CA . GLU A 1 205 ? -0.155 4.473 -6.627 1.00 93.81 205 GLU A CA 1
ATOM 1638 C C . GLU A 1 205 ? 0.019 5.772 -7.418 1.00 93.81 205 GLU A C 1
ATOM 1640 O O . GLU A 1 205 ? -0.531 6.810 -7.060 1.00 93.81 205 GLU A O 1
ATOM 1645 N N . LEU A 1 206 ? 0.696 5.683 -8.565 1.00 94.50 206 LEU A N 1
ATOM 1646 C CA . LEU A 1 206 ? 0.957 6.819 -9.446 1.00 94.50 206 LEU A CA 1
ATOM 1647 C C . LEU A 1 206 ? -0.281 7.313 -10.200 1.00 94.50 206 LEU A C 1
ATOM 1649 O O . LEU A 1 206 ? -0.174 8.318 -10.894 1.00 94.50 206 LEU A O 1
ATOM 1653 N N . SER A 1 207 ? -1.425 6.628 -10.111 1.00 94.31 207 SER A N 1
ATOM 1654 C CA . SER A 1 207 ? -2.681 7.040 -10.754 1.00 94.31 207 SER A CA 1
ATOM 1655 C C . SER A 1 207 ? -3.867 7.130 -9.795 1.00 94.31 207 SER A C 1
ATOM 1657 O O . SER A 1 207 ? -5.002 7.295 -10.241 1.00 94.31 207 SER A O 1
ATOM 1659 N N . PHE A 1 208 ? -3.633 7.059 -8.479 1.00 92.19 208 PHE A N 1
ATOM 1660 C CA . PHE A 1 208 ? -4.704 7.006 -7.479 1.00 92.19 208 PHE A CA 1
ATOM 1661 C C . PHE A 1 208 ? -5.671 8.198 -7.569 1.00 92.19 208 PHE A C 1
ATOM 1663 O O . PHE A 1 208 ? -6.875 8.041 -7.379 1.00 92.19 208 PHE A O 1
ATOM 1670 N N . HIS A 1 209 ? -5.152 9.375 -7.925 1.00 92.75 209 HIS A N 1
ATOM 1671 C CA . HIS A 1 209 ? -5.927 10.602 -8.132 1.00 92.75 209 HIS A CA 1
ATOM 1672 C C . HIS A 1 209 ? -6.190 10.927 -9.614 1.00 92.75 209 HIS A C 1
ATOM 1674 O O . HIS A 1 209 ? -6.572 12.048 -9.935 1.00 92.75 209 HIS A O 1
ATOM 1680 N N . GLY A 1 210 ? -5.996 9.966 -10.518 1.00 93.50 210 GLY A N 1
ATOM 1681 C CA . GLY A 1 210 ? -6.093 10.164 -11.963 1.00 93.50 210 GLY A CA 1
ATOM 1682 C C . GLY A 1 210 ? -4.737 10.377 -12.635 1.00 93.50 210 GLY A C 1
ATOM 1683 O O . GLY A 1 210 ? -3.688 10.023 -12.090 1.00 93.50 210 GLY A O 1
ATOM 1684 N N . GLY A 1 211 ? -4.756 10.941 -13.842 1.00 93.19 211 GLY A N 1
ATOM 1685 C CA . GLY A 1 211 ? -3.550 11.277 -14.588 1.00 93.19 211 GLY A CA 1
ATOM 1686 C C . GLY A 1 211 ? -2.784 12.465 -13.985 1.00 93.19 211 GLY A C 1
ATOM 1687 O O . GLY A 1 211 ? -3.193 13.049 -12.978 1.00 93.19 211 GLY A O 1
ATOM 1688 N N . PRO A 1 212 ? -1.651 12.855 -14.598 1.00 92.56 212 PRO A N 1
ATOM 1689 C CA . PRO A 1 212 ? -0.819 13.955 -14.107 1.00 92.56 212 PRO A CA 1
ATOM 1690 C C . PRO A 1 212 ? -1.563 15.291 -13.949 1.00 92.56 212 PRO A C 1
ATOM 1692 O O . PRO A 1 212 ? -1.274 16.047 -13.027 1.00 92.56 212 PRO A O 1
ATOM 1695 N N . ALA A 1 213 ? -2.521 15.589 -14.834 1.00 91.44 213 ALA A N 1
ATOM 1696 C CA . ALA A 1 213 ? -3.286 16.833 -14.776 1.00 91.44 213 ALA A CA 1
ATOM 1697 C C . ALA A 1 213 ? -4.279 16.840 -13.604 1.00 91.44 213 ALA A C 1
ATOM 1699 O O . ALA A 1 213 ? -4.388 17.841 -12.896 1.00 91.44 213 ALA A O 1
ATOM 1700 N N . GLU A 1 214 ? -4.975 15.724 -13.377 1.00 93.56 214 GLU A N 1
ATOM 1701 C CA . GLU A 1 214 ? -5.873 15.564 -12.234 1.00 93.56 214 GLU A CA 1
ATOM 1702 C C . GLU A 1 214 ? -5.103 15.614 -10.910 1.00 93.56 214 GLU A C 1
ATOM 1704 O O . GLU A 1 214 ? -5.541 16.276 -9.971 1.00 93.56 214 GLU A O 1
ATOM 1709 N N . GLN A 1 215 ? -3.923 14.992 -10.849 1.00 92.12 215 GLN A N 1
ATOM 1710 C CA . GLN A 1 215 ? -3.051 15.048 -9.674 1.00 92.12 215 GLN A CA 1
ATOM 1711 C C . GLN A 1 215 ? -2.604 16.468 -9.332 1.00 92.12 215 GLN A C 1
ATOM 1713 O O . GLN A 1 215 ? -2.693 16.853 -8.168 1.00 92.12 215 GLN A O 1
ATOM 1718 N N . GLU A 1 216 ? -2.169 17.261 -10.315 1.00 90.94 216 GLU A N 1
ATOM 1719 C CA . GLU A 1 216 ? -1.783 18.653 -10.057 1.00 90.94 216 GLU A CA 1
ATOM 1720 C C . GLU A 1 216 ? -2.978 19.477 -9.559 1.00 90.94 216 GLU A C 1
ATOM 1722 O O . GLU A 1 216 ? -2.841 20.255 -8.619 1.00 90.94 216 GLU A O 1
ATOM 1727 N N . ALA A 1 217 ? -4.172 19.262 -10.121 1.00 93.44 217 ALA A N 1
ATOM 1728 C CA . ALA A 1 217 ? -5.383 19.940 -9.662 1.00 93.44 217 ALA A CA 1
ATOM 1729 C C . ALA A 1 217 ? -5.749 19.573 -8.211 1.00 93.44 217 ALA A C 1
ATOM 1731 O O . ALA A 1 217 ? -6.115 20.450 -7.427 1.00 93.44 217 ALA A O 1
ATOM 1732 N N . VAL A 1 218 ? -5.623 18.294 -7.833 1.00 93.62 218 VAL A N 1
ATOM 1733 C CA . VAL A 1 218 ? -5.833 17.839 -6.448 1.00 93.62 218 VAL A CA 1
ATOM 1734 C C . VAL A 1 218 ? -4.777 18.436 -5.516 1.00 93.62 218 VAL A C 1
ATOM 1736 O O . VAL A 1 218 ? -5.127 18.947 -4.452 1.00 93.62 218 VAL A O 1
ATOM 1739 N N . ALA A 1 219 ? -3.502 18.411 -5.912 1.00 90.81 219 ALA A N 1
ATOM 1740 C CA . ALA A 1 219 ? -2.408 18.973 -5.127 1.00 90.81 219 ALA A CA 1
ATOM 1741 C C . ALA A 1 219 ? -2.601 20.476 -4.883 1.00 90.81 219 ALA A C 1
ATOM 1743 O O . ALA A 1 219 ? -2.470 20.934 -3.749 1.00 90.81 219 ALA A O 1
ATOM 1744 N N . GLU A 1 220 ? -2.972 21.233 -5.914 1.00 92.94 220 GLU A N 1
ATOM 1745 C CA . GLU A 1 220 ? -3.216 22.668 -5.793 1.00 92.94 220 GLU A CA 1
ATOM 1746 C C . GLU A 1 220 ? -4.431 22.980 -4.914 1.00 92.94 220 GLU A C 1
ATOM 1748 O O . GLU A 1 220 ? -4.357 23.845 -4.042 1.00 92.94 220 GLU A O 1
ATOM 1753 N N . GLY A 1 221 ? -5.518 22.214 -5.051 1.00 93.38 221 GLY A N 1
ATOM 1754 C CA . GLY A 1 221 ? -6.680 22.339 -4.170 1.00 93.38 221 GLY A CA 1
ATOM 1755 C C . GLY A 1 221 ? -6.331 22.109 -2.694 1.00 93.38 221 GLY A C 1
ATOM 1756 O O . GLY A 1 221 ? -6.776 22.863 -1.828 1.00 93.38 221 GLY A O 1
ATOM 1757 N N . LEU A 1 222 ? -5.485 21.117 -2.396 1.00 92.62 222 LEU A N 1
ATOM 1758 C CA . LEU A 1 222 ? -5.001 20.872 -1.033 1.00 92.62 222 LEU A CA 1
ATOM 1759 C C . LEU A 1 222 ? -4.102 22.008 -0.527 1.00 92.62 222 LEU A C 1
ATOM 1761 O O . LEU A 1 222 ? -4.261 22.443 0.613 1.00 92.62 222 LEU A O 1
ATOM 1765 N N . ARG A 1 223 ? -3.188 22.530 -1.359 1.00 92.00 223 ARG A N 1
ATOM 1766 C CA . ARG A 1 223 ? -2.350 23.691 -0.996 1.00 92.00 223 ARG A CA 1
ATOM 1767 C C . ARG A 1 223 ? -3.208 24.912 -0.672 1.00 92.00 223 ARG A C 1
ATOM 1769 O O . ARG A 1 223 ? -2.937 25.586 0.322 1.00 92.00 223 ARG A O 1
ATOM 1776 N N . GLN A 1 224 ? -4.258 25.155 -1.455 1.00 93.69 224 GLN A N 1
ATOM 1777 C CA . GLN A 1 224 ? -5.207 26.233 -1.197 1.00 93.69 224 GLN A CA 1
ATOM 1778 C C . GLN A 1 224 ? -5.931 26.040 0.143 1.00 93.69 224 GLN A C 1
ATOM 1780 O O . GLN A 1 224 ? -5.957 26.963 0.952 1.00 93.69 224 GLN A O 1
ATOM 1785 N N . GLN A 1 225 ? -6.451 24.843 0.430 1.00 92.19 225 GLN A N 1
ATOM 1786 C CA . GLN A 1 225 ? -7.106 24.556 1.716 1.00 92.19 225 GLN A CA 1
ATOM 1787 C C . GLN A 1 225 ? -6.161 24.748 2.911 1.00 92.19 225 GLN A C 1
ATOM 1789 O O . GLN A 1 225 ? -6.557 25.286 3.945 1.00 92.19 225 GLN A O 1
ATOM 1794 N N . VAL A 1 226 ? -4.894 24.345 2.772 1.00 92.06 226 VAL A N 1
ATOM 1795 C CA . VAL A 1 226 ? -3.865 24.581 3.795 1.00 92.06 226 VAL A CA 1
ATOM 1796 C C . VAL A 1 226 ? -3.616 26.078 3.991 1.00 92.06 226 VAL A C 1
ATOM 1798 O O . VAL A 1 226 ? -3.461 26.516 5.131 1.00 92.06 226 VAL A O 1
ATOM 1801 N N . ALA A 1 227 ? -3.585 26.866 2.914 1.00 92.88 227 ALA A N 1
ATOM 1802 C CA . ALA A 1 227 ? -3.453 28.318 3.003 1.00 92.88 227 ALA A CA 1
ATOM 1803 C C . ALA A 1 227 ? -4.662 28.951 3.713 1.00 92.88 227 ALA A C 1
ATOM 1805 O O . ALA A 1 227 ? -4.475 29.704 4.662 1.00 92.88 227 ALA A O 1
ATOM 1806 N N . GLU A 1 228 ? -5.890 28.565 3.356 1.00 94.06 228 GLU A N 1
ATOM 1807 C CA . GLU A 1 228 ? -7.119 29.052 4.004 1.00 94.06 228 GLU A CA 1
ATOM 1808 C C . GLU A 1 228 ? -7.168 28.722 5.507 1.00 94.06 228 GLU A C 1
ATOM 1810 O O . GLU A 1 228 ? -7.611 29.538 6.320 1.00 94.06 228 GLU A O 1
ATOM 1815 N N . LEU A 1 229 ? -6.678 27.541 5.903 1.00 92.31 229 LEU A N 1
ATOM 1816 C CA . LEU A 1 229 ? -6.531 27.165 7.313 1.00 92.31 229 LEU A CA 1
ATOM 1817 C C . LEU A 1 229 ? -5.489 28.026 8.036 1.00 92.31 229 LEU A C 1
ATOM 1819 O O . LEU A 1 229 ? -5.751 28.485 9.148 1.00 92.31 229 LEU A O 1
ATOM 1823 N N . LYS A 1 230 ? -4.323 28.262 7.420 1.00 92.06 230 LYS A N 1
ATOM 1824 C CA . LYS A 1 230 ? -3.261 29.111 7.990 1.00 92.06 230 LYS A CA 1
ATOM 1825 C C . LYS A 1 230 ? -3.698 30.568 8.127 1.00 92.06 230 LYS A C 1
ATOM 1827 O O . LYS A 1 230 ? -3.367 31.207 9.123 1.00 92.06 230 LYS A O 1
ATOM 1832 N N . ASP A 1 231 ? -4.478 31.052 7.169 1.00 93.44 231 ASP A N 1
ATOM 1833 C CA . ASP A 1 231 ? -5.015 32.412 7.148 1.00 93.44 231 ASP A CA 1
ATOM 1834 C C . ASP A 1 231 ? -6.263 32.568 8.039 1.00 93.44 231 ASP A C 1
ATOM 1836 O O . ASP A 1 231 ? -6.777 33.675 8.207 1.00 93.44 231 ASP A O 1
ATOM 1840 N N . GLY A 1 232 ? -6.766 31.473 8.624 1.00 91.44 232 GLY A N 1
ATOM 1841 C CA . GLY A 1 232 ? -7.942 31.471 9.498 1.00 91.44 232 GLY A CA 1
ATOM 1842 C C . GLY A 1 232 ? -9.258 31.786 8.779 1.00 91.44 232 GLY A C 1
ATOM 1843 O O . GLY A 1 232 ? -10.238 32.155 9.426 1.00 91.44 232 GLY A O 1
ATOM 1844 N N . THR A 1 233 ? -9.291 31.669 7.451 1.00 92.25 233 THR A N 1
ATOM 1845 C CA . THR A 1 233 ? -10.478 31.939 6.623 1.00 92.25 233 THR A CA 1
ATOM 1846 C C . THR A 1 233 ? -11.345 30.696 6.433 1.00 92.25 233 THR A C 1
ATOM 1848 O O . THR A 1 233 ? -12.546 30.812 6.175 1.00 92.25 233 THR A O 1
ATOM 1851 N N . ALA A 1 234 ? -10.764 29.507 6.610 1.00 91.19 234 ALA A N 1
ATOM 1852 C CA . ALA A 1 234 ? -11.489 28.247 6.573 1.00 91.19 234 ALA A CA 1
ATOM 1853 C C . ALA A 1 234 ? -12.403 28.083 7.799 1.00 91.19 234 ALA A C 1
ATOM 1855 O O . ALA A 1 234 ? -11.982 28.224 8.950 1.00 91.19 234 ALA A O 1
ATOM 1856 N N . LYS A 1 235 ? -13.663 27.702 7.561 1.00 90.12 235 LYS A N 1
ATOM 1857 C CA . LYS A 1 235 ? -14.567 27.275 8.634 1.00 90.12 235 LYS A CA 1
ATOM 1858 C C . LYS A 1 235 ? -14.142 25.894 9.131 1.00 90.12 235 LYS A C 1
ATOM 1860 O O . LYS A 1 235 ? -14.187 24.927 8.374 1.00 90.12 235 LYS A O 1
ATOM 1865 N N . THR A 1 236 ? -13.796 25.795 10.408 1.00 87.50 236 THR A N 1
ATOM 1866 C CA . THR A 1 236 ? -13.477 24.527 11.067 1.00 87.50 236 THR A CA 1
ATOM 1867 C C . THR A 1 236 ? -14.660 24.030 11.896 1.00 87.50 236 THR A C 1
ATOM 1869 O O . THR A 1 236 ? -15.503 24.808 12.346 1.00 87.50 236 THR A O 1
ATOM 1872 N N . TYR A 1 237 ? -14.730 22.715 12.068 1.00 83.94 237 TYR A N 1
ATOM 1873 C CA . TYR A 1 237 ? -15.672 22.040 12.957 1.00 83.94 237 TYR A CA 1
ATOM 1874 C C . TYR A 1 237 ? -14.860 21.255 13.981 1.00 83.94 237 TYR A C 1
ATOM 1876 O O . TYR A 1 237 ? -13.758 20.790 13.667 1.00 83.94 237 TYR A O 1
ATOM 1884 N N . SER A 1 238 ? -15.374 21.111 15.203 1.00 82.25 238 SER A N 1
ATOM 1885 C CA . SER A 1 238 ? -14.699 20.257 16.176 1.00 82.25 238 SER A CA 1
ATOM 1886 C C . SER A 1 238 ? -14.760 18.803 15.710 1.00 82.25 238 SER A C 1
ATOM 1888 O O . SER A 1 238 ? -15.701 18.372 15.040 1.00 82.25 238 SER A O 1
ATOM 1890 N N . SER A 1 239 ? -13.746 18.021 16.083 1.00 73.12 239 SER A N 1
ATOM 1891 C CA . SER A 1 239 ? -13.784 16.571 15.887 1.00 73.12 239 SER A CA 1
ATOM 1892 C C . SER A 1 239 ? -15.050 15.983 16.522 1.00 73.12 239 SER A C 1
ATOM 1894 O O . SER A 1 239 ? -15.645 15.069 15.963 1.00 73.12 239 SER A O 1
ATOM 1896 N N . ASP A 1 240 ? -15.479 16.501 17.672 1.00 69.94 240 ASP A N 1
ATOM 1897 C CA . ASP A 1 240 ? -16.661 16.022 18.397 1.00 69.94 240 ASP A CA 1
ATOM 1898 C C . ASP A 1 240 ? -17.935 16.191 17.582 1.00 69.94 240 ASP A C 1
ATOM 1900 O O . ASP A 1 240 ? -18.627 15.205 17.349 1.00 69.94 240 ASP A O 1
ATOM 1904 N N . GLU A 1 241 ? -18.153 17.362 16.984 1.00 74.44 241 GLU A N 1
ATOM 1905 C CA . GLU A 1 241 ? -19.322 17.602 16.134 1.00 74.44 241 GLU A CA 1
ATOM 1906 C C . GLU A 1 241 ? -19.400 16.628 14.943 1.00 74.44 241 GLU A C 1
ATOM 1908 O O . GLU A 1 241 ? -20.485 16.185 14.549 1.00 74.44 241 GLU A O 1
ATOM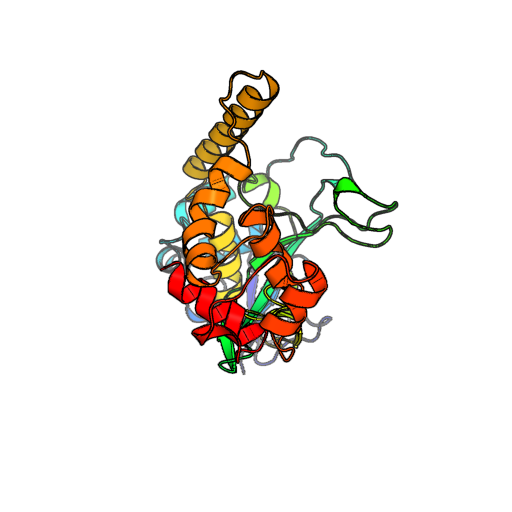 1913 N N . VAL A 1 242 ? -18.249 16.273 14.366 1.00 74.19 242 VAL A N 1
ATOM 1914 C CA . VAL A 1 242 ? -18.178 15.386 13.198 1.00 74.19 242 VAL A CA 1
ATOM 1915 C C . VAL A 1 242 ? -18.352 13.917 13.591 1.00 74.19 242 VAL A C 1
ATOM 1917 O O . VAL A 1 242 ? -19.126 13.197 12.958 1.00 74.19 242 VAL A O 1
ATOM 1920 N N . PHE A 1 243 ? -17.635 13.449 14.615 1.00 70.06 243 PHE A N 1
ATOM 1921 C CA . PHE A 1 243 ? -17.574 12.024 14.948 1.00 70.06 243 PHE A CA 1
ATOM 1922 C C . PHE A 1 243 ? -18.665 11.564 15.914 1.00 70.06 243 PHE A C 1
ATOM 1924 O O . PHE A 1 243 ? -19.041 10.392 15.837 1.00 70.06 243 PHE A O 1
ATOM 1931 N N . GLU A 1 244 ? -19.225 12.437 16.761 1.00 68.62 244 GLU A N 1
ATOM 1932 C CA . GLU A 1 244 ? -20.387 12.077 17.586 1.00 68.62 244 GLU A CA 1
ATOM 1933 C C . GLU A 1 244 ? -21.521 11.564 16.704 1.00 68.62 244 GLU A C 1
ATOM 1935 O O . GLU A 1 244 ? -22.035 10.475 16.939 1.00 68.62 244 GLU A O 1
ATOM 1940 N N . ARG A 1 245 ? -21.820 12.262 15.603 1.00 66.00 245 ARG A N 1
ATOM 1941 C CA . ARG A 1 245 ? -22.856 11.857 14.640 1.00 66.00 245 ARG A CA 1
ATOM 1942 C C . ARG A 1 245 ? -22.635 10.475 14.028 1.00 66.00 245 ARG A C 1
ATOM 1944 O O . ARG A 1 245 ? -23.603 9.801 13.694 1.00 66.00 245 ARG A O 1
ATOM 1951 N N . LEU A 1 246 ? -21.381 10.060 13.865 1.00 68.50 246 LEU A N 1
ATOM 1952 C CA . LEU A 1 246 ? -21.032 8.765 13.277 1.00 68.50 246 LEU A CA 1
ATOM 1953 C C . LEU A 1 246 ? -21.054 7.633 14.310 1.00 68.50 246 LEU A C 1
ATOM 1955 O O . LEU A 1 246 ? -21.255 6.473 13.950 1.00 68.50 246 LEU A O 1
ATOM 1959 N N . GLY A 1 247 ? -20.800 7.952 15.582 1.00 69.06 247 GLY A N 1
ATOM 1960 C CA . GLY A 1 247 ? -20.655 6.956 16.635 1.00 69.06 247 GLY A CA 1
ATOM 1961 C C . GLY A 1 247 ? -21.874 6.739 17.522 1.00 69.06 247 GLY A C 1
ATOM 1962 O O . GLY A 1 247 ? -22.039 5.623 18.025 1.00 69.06 247 GLY A O 1
ATOM 1963 N N . LEU A 1 248 ? -22.722 7.764 17.656 1.00 77.62 248 LEU A N 1
ATOM 1964 C CA . LEU A 1 248 ? -23.876 7.797 18.558 1.00 77.62 248 LEU A CA 1
ATOM 1965 C C . LEU A 1 248 ? -24.814 6.591 18.414 1.00 77.62 248 LEU A C 1
ATOM 1967 O O . LEU A 1 248 ? -25.094 5.971 19.438 1.00 77.62 248 LEU A O 1
ATOM 1971 N N . PRO A 1 249 ? -25.249 6.193 17.197 1.00 81.81 249 PRO A N 1
ATOM 1972 C CA . PRO A 1 249 ? -26.270 5.151 17.057 1.00 81.81 249 PRO A CA 1
ATOM 1973 C C . PRO A 1 249 ? -25.837 3.808 17.656 1.00 81.81 249 PRO A C 1
ATOM 1975 O O . PRO A 1 249 ? -26.606 3.139 18.342 1.00 81.81 249 PRO A O 1
ATOM 1978 N N . GLY A 1 250 ? -24.561 3.446 17.475 1.00 82.19 250 GLY A N 1
ATOM 1979 C CA . GLY A 1 250 ? -24.002 2.227 18.059 1.00 82.19 250 GLY A CA 1
ATOM 1980 C C . GLY A 1 250 ? -23.900 2.285 19.584 1.00 82.19 250 GLY A C 1
ATOM 1981 O O . GLY A 1 250 ? -24.115 1.275 20.247 1.00 82.19 250 GLY A O 1
ATOM 1982 N N . CYS A 1 251 ? -23.590 3.453 20.152 1.00 84.94 251 CYS A N 1
ATOM 1983 C CA . CYS A 1 251 ? -23.519 3.639 21.602 1.00 84.94 251 CYS A CA 1
ATOM 1984 C C . CYS A 1 251 ? -24.911 3.633 22.243 1.00 84.94 251 CYS A C 1
ATOM 1986 O O . CYS A 1 251 ? -25.145 2.874 23.178 1.00 84.94 251 CYS A O 1
ATOM 1988 N N . GLU A 1 252 ? -25.858 4.414 21.723 1.00 87.56 252 GLU A N 1
ATOM 1989 C CA . GLU A 1 252 ? -27.248 4.424 22.207 1.00 87.56 252 GLU A CA 1
ATOM 1990 C C . GLU A 1 252 ? -27.917 3.050 22.061 1.00 87.56 252 GLU A C 1
ATOM 1992 O O . GLU A 1 252 ? -28.769 2.656 22.860 1.00 87.56 252 GLU A O 1
ATOM 1997 N N . GLY A 1 253 ? -27.502 2.281 21.053 1.00 90.75 253 GLY A N 1
ATOM 1998 C CA . GLY A 1 253 ? -27.923 0.903 20.876 1.00 90.75 253 GLY A CA 1
ATOM 1999 C C . GLY A 1 253 ? -27.475 -0.021 22.015 1.00 90.75 253 GLY A C 1
ATOM 2000 O O . GLY A 1 253 ? -28.264 -0.871 22.416 1.00 90.75 253 GLY A O 1
ATOM 2001 N N . LEU A 1 254 ? -26.279 0.174 22.580 1.00 93.88 254 LEU A N 1
ATOM 2002 C CA . LEU A 1 254 ? -25.654 -0.733 23.557 1.00 93.88 254 LEU A CA 1
ATOM 2003 C C . LEU A 1 254 ? -25.871 -0.377 25.035 1.00 93.88 254 LEU A C 1
ATOM 2005 O O . LEU A 1 254 ? -25.757 -1.257 25.896 1.00 93.88 254 LEU A O 1
ATOM 2009 N N . PHE A 1 255 ? -26.145 0.891 25.341 1.00 95.12 255 PHE A N 1
ATOM 2010 C CA . PHE A 1 255 ? -26.193 1.407 26.713 1.00 95.12 255 PHE A CA 1
ATOM 2011 C C . PHE A 1 255 ? -27.593 1.893 27.101 1.00 95.12 255 PHE A C 1
ATOM 2013 O O . PHE A 1 255 ? -28.282 2.508 26.292 1.00 95.12 255 PHE A O 1
ATOM 2020 N N . ASP A 1 256 ? -28.001 1.619 28.342 1.00 93.25 256 ASP A N 1
ATOM 2021 C CA . ASP A 1 256 ? -29.191 2.217 28.967 1.00 93.25 256 ASP A CA 1
ATOM 2022 C C . ASP A 1 256 ? -28.862 3.597 29.555 1.00 93.25 256 ASP A C 1
ATOM 2024 O O . ASP A 1 256 ? -29.657 4.529 29.457 1.00 93.25 256 ASP A O 1
ATOM 2028 N N . GLU A 1 257 ? -27.676 3.741 30.157 1.00 92.56 257 GLU A N 1
ATOM 20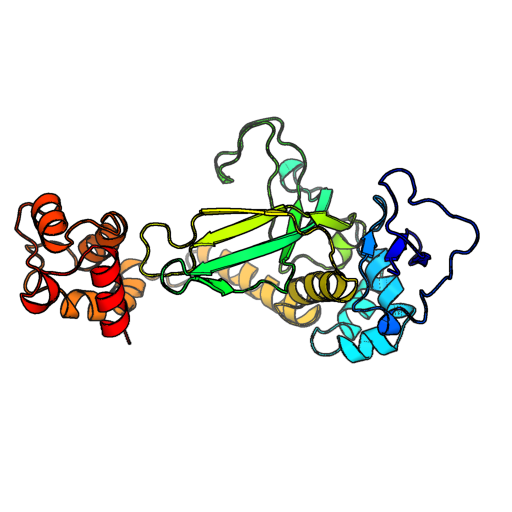29 C CA . GLU A 1 257 ? -27.245 4.966 30.833 1.00 92.56 257 GLU A CA 1
ATOM 2030 C C . GLU A 1 257 ? -25.749 5.222 30.615 1.00 92.56 257 GLU A C 1
ATOM 2032 O O . GLU A 1 257 ? -24.935 4.301 30.680 1.00 92.56 257 GLU A O 1
ATOM 2037 N N . PHE A 1 258 ? -25.380 6.492 30.417 1.00 92.12 258 PHE A N 1
ATOM 2038 C CA . PHE A 1 258 ? -23.982 6.932 30.298 1.00 92.12 258 PHE A CA 1
ATOM 2039 C C . PHE A 1 258 ? -23.423 7.545 31.592 1.00 92.12 258 PHE A C 1
ATOM 2041 O O . PHE A 1 258 ? -22.254 7.911 31.644 1.00 92.12 258 PHE A O 1
ATOM 2048 N N . GLY A 1 259 ? -24.228 7.691 32.651 1.00 89.75 259 GLY A N 1
ATOM 2049 C CA . GLY A 1 259 ? -23.713 8.076 33.971 1.00 89.75 259 GLY A CA 1
ATOM 2050 C C . GLY A 1 259 ? -23.044 9.452 34.062 1.00 89.75 259 GLY A C 1
ATOM 2051 O O . GLY A 1 259 ? -22.209 9.660 34.940 1.00 89.75 259 GLY A O 1
ATOM 2052 N N . GLY A 1 260 ? -23.379 10.374 33.152 1.00 90.00 260 GLY A N 1
ATOM 2053 C CA . GLY A 1 260 ? -22.751 11.695 33.042 1.00 90.00 260 GLY A CA 1
ATOM 2054 C C . GLY A 1 260 ? -21.500 11.746 32.156 1.00 90.00 260 GLY A C 1
ATOM 2055 O O . GLY A 1 260 ? -20.928 12.823 32.018 1.00 90.00 260 GLY A O 1
ATOM 2056 N N . HIS A 1 261 ? -21.099 10.625 31.551 1.00 90.19 261 HIS A N 1
ATOM 2057 C CA . HIS A 1 261 ? -20.044 10.571 30.539 1.00 90.19 261 HIS A CA 1
ATOM 2058 C C . HIS A 1 261 ? -20.592 10.884 29.146 1.00 90.19 261 HIS A C 1
ATOM 2060 O O . HIS A 1 261 ? -21.751 10.595 28.834 1.00 90.19 261 HIS A O 1
ATOM 2066 N N . GLU A 1 262 ? -19.743 11.439 28.286 1.00 87.25 262 GLU A N 1
ATOM 2067 C CA . GLU A 1 262 ? -20.096 11.639 26.884 1.00 87.25 262 GLU A CA 1
ATOM 2068 C C . GLU A 1 262 ? -20.096 10.290 26.143 1.00 87.25 262 GLU A C 1
ATOM 2070 O O . GLU A 1 262 ? -19.183 9.479 26.342 1.00 87.25 262 GLU A O 1
ATOM 2075 N N . PRO A 1 263 ? -21.057 10.027 25.236 1.00 87.25 263 PRO A N 1
ATOM 2076 C CA . PRO A 1 263 ? -21.087 8.783 24.467 1.00 87.25 263 PRO A CA 1
ATOM 2077 C C . PRO A 1 263 ? -19.773 8.489 23.738 1.00 87.25 263 PRO A C 1
ATOM 2079 O O . PRO A 1 263 ? -19.364 7.333 23.660 1.00 87.25 263 PRO A O 1
ATOM 2082 N N . ARG A 1 264 ? -19.075 9.527 23.257 1.00 82.94 264 ARG A N 1
ATOM 2083 C CA . ARG A 1 264 ? -17.763 9.412 22.606 1.00 82.94 264 ARG A CA 1
ATOM 2084 C C . ARG A 1 264 ? -16.676 8.882 23.545 1.00 82.94 264 ARG A C 1
ATOM 2086 O O . ARG A 1 264 ? -15.847 8.086 23.106 1.00 82.94 264 ARG A O 1
ATOM 2093 N N . GLU A 1 265 ? -16.662 9.307 24.806 1.00 88.31 265 GLU A N 1
ATOM 2094 C CA . GLU A 1 265 ? -15.708 8.819 25.810 1.00 88.31 265 GLU A CA 1
ATOM 2095 C C . GLU A 1 265 ? -15.892 7.312 26.023 1.00 88.31 265 GLU A C 1
ATOM 2097 O O . GLU A 1 265 ? -14.934 6.535 25.954 1.00 88.31 265 GLU A O 1
ATOM 2102 N N . VAL A 1 266 ? -17.148 6.890 26.193 1.00 90.44 266 VAL A N 1
ATOM 2103 C CA . VAL A 1 266 ? -17.505 5.475 26.345 1.00 90.44 266 VAL A CA 1
ATOM 2104 C C . VAL A 1 266 ? -17.156 4.690 25.079 1.00 90.44 266 VAL A C 1
ATOM 2106 O O . VAL A 1 266 ? -16.564 3.617 25.174 1.00 90.44 266 VAL A O 1
ATOM 2109 N N . ASP A 1 267 ? -17.444 5.246 23.898 1.00 87.94 267 ASP A N 1
ATOM 2110 C CA . ASP A 1 267 ? -17.138 4.658 22.589 1.00 87.94 267 ASP A CA 1
ATOM 2111 C C . ASP A 1 267 ? -15.646 4.362 22.396 1.00 87.94 267 ASP A C 1
ATOM 2113 O O . ASP A 1 267 ? -15.269 3.289 21.917 1.00 87.94 267 ASP A O 1
ATOM 2117 N N . GLN A 1 268 ? -14.791 5.318 22.764 1.00 88.06 268 GLN A N 1
ATOM 2118 C CA . GLN A 1 268 ? -13.341 5.183 22.650 1.00 88.06 268 GLN A CA 1
ATOM 2119 C C . GLN A 1 268 ? -12.806 4.118 23.605 1.00 88.06 268 GLN A C 1
ATOM 2121 O O . GLN A 1 268 ? -11.994 3.289 23.189 1.00 88.06 268 GLN A O 1
ATOM 2126 N N . ALA A 1 269 ? -13.312 4.089 24.842 1.00 92.19 269 ALA A N 1
ATOM 2127 C CA . ALA A 1 269 ? -12.910 3.115 25.854 1.00 92.19 269 ALA A CA 1
ATOM 2128 C C . ALA A 1 269 ? -13.206 1.664 25.439 1.00 92.19 269 ALA A C 1
ATOM 2130 O O . ALA A 1 269 ? -12.507 0.750 25.873 1.00 92.19 269 ALA A O 1
ATOM 2131 N N . LEU A 1 270 ? -14.182 1.428 24.549 1.00 92.12 270 LEU A N 1
ATOM 2132 C CA . LEU A 1 270 ? -14.468 0.081 24.040 1.00 92.12 270 LEU A CA 1
ATOM 2133 C C . LEU A 1 270 ? -13.275 -0.566 23.330 1.00 92.12 270 LEU A C 1
ATOM 2135 O O . LEU A 1 270 ? -13.235 -1.791 23.235 1.00 92.12 270 LEU A O 1
ATOM 2139 N N . ARG A 1 271 ? -12.315 0.217 22.820 1.00 89.88 271 ARG A N 1
ATOM 2140 C CA . ARG A 1 271 ? -11.092 -0.314 22.194 1.00 89.88 271 ARG A CA 1
ATOM 2141 C C . ARG A 1 271 ? -10.158 -0.993 23.194 1.00 89.88 271 ARG A C 1
ATOM 2143 O O . ARG A 1 271 ? -9.383 -1.851 22.792 1.00 89.88 271 ARG A O 1
ATOM 2150 N N . ASP A 1 272 ? -10.266 -0.661 24.476 1.00 94.75 272 ASP A N 1
ATOM 2151 C CA . ASP A 1 272 ? -9.360 -1.162 25.510 1.00 94.75 272 ASP A CA 1
ATOM 2152 C C . ASP A 1 272 ? -9.821 -2.500 26.113 1.00 94.75 272 ASP A C 1
ATOM 2154 O O . ASP A 1 272 ? -9.044 -3.162 26.802 1.00 94.75 272 ASP A O 1
ATOM 2158 N N . ILE A 1 273 ? -11.066 -2.920 25.852 1.00 96.50 273 ILE A N 1
ATOM 2159 C CA . ILE A 1 273 ? -11.623 -4.179 26.373 1.00 96.50 273 ILE A CA 1
ATOM 2160 C C . ILE A 1 273 ? -10.914 -5.364 25.708 1.00 96.50 273 ILE A C 1
ATOM 2162 O O . ILE A 1 273 ? -10.899 -5.462 24.474 1.00 96.50 273 ILE A O 1
ATOM 2166 N N . GLY A 1 274 ? -10.395 -6.299 26.508 1.00 96.88 274 GLY A N 1
ATOM 2167 C CA . GLY A 1 274 ? -9.816 -7.537 25.988 1.00 96.88 274 GLY A CA 1
ATOM 2168 C C . GLY A 1 274 ? -10.827 -8.341 25.165 1.00 96.88 274 GLY A C 1
ATOM 2169 O O . GLY A 1 274 ? -11.996 -8.428 25.532 1.00 96.88 274 GLY A O 1
ATOM 2170 N N . ASP A 1 275 ? -10.396 -8.955 24.059 1.00 97.00 275 ASP A N 1
ATOM 2171 C CA . ASP A 1 275 ? -11.303 -9.699 23.162 1.00 97.00 275 ASP A CA 1
ATOM 2172 C C . ASP A 1 275 ? -12.117 -10.788 23.881 1.00 97.00 275 ASP A C 1
ATOM 2174 O O . ASP A 1 275 ? -13.277 -11.007 23.543 1.00 97.00 275 ASP A O 1
ATOM 2178 N N . THR A 1 276 ? -11.531 -11.448 24.882 1.00 97.00 276 THR A N 1
ATOM 2179 C CA . THR A 1 276 ? -12.152 -12.545 25.645 1.00 97.00 276 THR A CA 1
ATOM 2180 C C . THR A 1 276 ? -12.751 -12.109 26.982 1.00 97.00 276 THR A C 1
ATOM 2182 O O . THR A 1 276 ? -13.343 -12.924 27.688 1.00 97.00 276 THR A O 1
ATOM 2185 N N . GLU A 1 277 ? -12.595 -10.842 27.356 1.00 97.38 277 GLU A N 1
ATOM 2186 C CA . GLU A 1 277 ? -13.077 -10.308 28.625 1.00 97.38 277 GLU A CA 1
ATOM 2187 C C . GLU A 1 277 ? -14.573 -9.992 28.546 1.00 97.38 277 GLU A C 1
ATOM 2189 O O . GLU A 1 277 ? -15.049 -9.532 27.511 1.00 97.38 277 GLU A O 1
ATOM 2194 N N . ASN A 1 278 ? -15.332 -10.213 29.626 1.00 98.25 278 ASN A N 1
ATOM 2195 C CA . ASN A 1 278 ? -16.731 -9.790 29.662 1.00 98.25 278 ASN A CA 1
ATOM 2196 C C . ASN A 1 278 ? -16.816 -8.256 29.569 1.00 98.25 278 ASN A C 1
ATOM 2198 O O . ASN A 1 278 ? -16.253 -7.538 30.402 1.00 98.25 278 ASN A O 1
ATOM 2202 N N . ALA A 1 279 ? -17.528 -7.756 28.556 1.00 97.38 279 ALA A N 1
ATOM 2203 C CA . ALA A 1 279 ? -17.559 -6.328 28.264 1.00 97.38 279 ALA A CA 1
ATOM 2204 C C . ALA A 1 279 ? -18.278 -5.528 29.359 1.00 97.38 279 ALA A C 1
ATOM 2206 O O . ALA A 1 279 ? -17.789 -4.476 29.769 1.00 97.38 279 ALA A O 1
ATOM 2207 N N . ALA A 1 280 ? -19.405 -6.031 29.871 1.00 97.25 280 ALA A N 1
ATOM 2208 C CA . ALA A 1 280 ? -20.181 -5.338 30.896 1.00 97.25 280 ALA A CA 1
ATOM 2209 C C . ALA A 1 280 ? -19.412 -5.209 32.219 1.00 97.25 280 ALA A C 1
ATOM 2211 O O . ALA A 1 280 ? -19.383 -4.124 32.800 1.00 97.25 280 ALA A O 1
ATOM 2212 N N . ASP A 1 281 ? -18.724 -6.267 32.651 1.00 97.75 281 ASP A N 1
ATOM 2213 C CA . ASP A 1 281 ? -17.895 -6.253 33.860 1.00 97.75 281 ASP A CA 1
ATOM 2214 C C . ASP A 1 281 ? -16.683 -5.321 33.720 1.00 97.75 281 ASP A C 1
ATOM 2216 O O . ASP A 1 281 ? -16.262 -4.669 34.683 1.00 97.75 281 ASP A O 1
ATOM 2220 N N . TRP A 1 282 ? -16.087 -5.242 32.527 1.00 97.88 282 TRP A N 1
ATOM 2221 C CA . TRP A 1 282 ? -15.017 -4.281 32.259 1.00 97.88 282 TRP A CA 1
ATOM 2222 C C . TRP A 1 282 ? -15.528 -2.841 32.296 1.00 97.88 282 TRP A C 1
ATOM 2224 O O . TRP A 1 282 ? -14.945 -2.009 32.990 1.00 97.88 282 TRP A O 1
ATOM 2234 N N . ILE A 1 283 ? -16.643 -2.554 31.618 1.00 97.25 283 ILE A N 1
ATOM 2235 C CA . ILE A 1 283 ? -17.249 -1.215 31.558 1.00 97.25 283 ILE A CA 1
ATOM 2236 C C . ILE A 1 283 ? -17.656 -0.752 32.959 1.00 97.25 283 ILE A C 1
ATOM 2238 O O . ILE A 1 283 ? -17.316 0.361 33.361 1.00 97.25 283 ILE A O 1
ATOM 2242 N N . ALA A 1 284 ? -18.305 -1.620 33.739 1.00 96.88 284 ALA A N 1
ATOM 2243 C CA . ALA A 1 284 ? -18.681 -1.317 35.114 1.00 96.88 284 ALA A CA 1
ATOM 2244 C C . ALA A 1 284 ? -17.457 -0.972 35.977 1.00 96.88 284 ALA A C 1
ATOM 2246 O O . ALA A 1 284 ? -17.515 -0.040 36.775 1.00 96.88 284 ALA A O 1
ATOM 2247 N N . ARG A 1 285 ? -16.321 -1.659 35.800 1.00 97.19 285 ARG A N 1
ATOM 2248 C CA . ARG A 1 285 ? -15.076 -1.308 36.504 1.00 97.19 285 ARG A CA 1
ATOM 2249 C C . ARG A 1 285 ? -14.469 0.003 36.007 1.00 97.19 285 ARG A C 1
ATOM 2251 O O . ARG A 1 285 ? -14.057 0.815 36.830 1.00 97.19 285 ARG A O 1
ATOM 2258 N N . LYS A 1 286 ? -14.415 0.219 34.689 1.00 97.00 286 LYS A N 1
ATOM 2259 C CA . LYS A 1 286 ? -13.817 1.413 34.069 1.00 97.00 286 LYS A CA 1
ATOM 2260 C C . LYS A 1 286 ? -14.549 2.701 34.453 1.00 97.00 286 LYS A C 1
ATOM 2262 O O . LYS A 1 286 ? -13.893 3.711 34.680 1.00 97.00 286 LYS A O 1
ATOM 2267 N N . PHE A 1 287 ? -15.877 2.644 34.535 1.00 96.88 287 PHE A N 1
ATOM 2268 C CA . PHE A 1 287 ? -16.747 3.796 34.788 1.00 96.88 287 PHE A CA 1
ATOM 2269 C C . PHE A 1 287 ? -17.423 3.751 36.167 1.00 96.88 287 PHE A C 1
ATOM 2271 O O . PHE A 1 287 ? -18.474 4.358 36.360 1.00 96.88 287 PHE A O 1
ATOM 2278 N N . GLU A 1 288 ? -16.859 3.005 37.124 1.00 96.06 288 GLU A N 1
ATOM 2279 C CA . GLU A 1 288 ? -17.349 2.920 38.513 1.00 96.06 288 GLU A CA 1
ATOM 2280 C C . GLU A 1 288 ? -18.854 2.583 38.628 1.00 96.06 288 GLU A C 1
ATOM 2282 O O . GLU A 1 288 ? -19.559 3.075 39.508 1.00 96.06 288 GLU A O 1
ATOM 2287 N N . GLY A 1 289 ? -19.370 1.770 37.705 1.00 93.88 289 GLY A N 1
ATOM 2288 C CA . GLY A 1 289 ? -20.771 1.351 37.638 1.00 93.88 289 GLY A CA 1
ATOM 2289 C C . GLY A 1 289 ? -21.751 2.419 37.143 1.00 93.88 289 GLY A C 1
ATOM 2290 O O . GLY A 1 289 ? -22.953 2.170 37.162 1.00 93.88 289 GLY A O 1
ATOM 2291 N N . ARG A 1 290 ? -21.273 3.590 36.703 1.00 95.56 290 ARG A N 1
ATOM 2292 C CA . ARG A 1 290 ? -22.130 4.698 36.242 1.00 95.56 290 ARG A CA 1
ATOM 2293 C C . ARG A 1 290 ? -22.642 4.509 34.814 1.00 95.56 290 ARG A C 1
ATOM 2295 O O . ARG A 1 290 ? -23.703 5.020 34.479 1.00 95.56 290 ARG A O 1
ATOM 2302 N N . VAL A 1 291 ? -21.897 3.786 33.978 1.00 96.12 291 VAL A N 1
ATOM 2303 C CA . VAL A 1 291 ? -22.316 3.414 32.619 1.00 96.12 291 VAL A CA 1
ATOM 2304 C C . VAL A 1 291 ? -22.996 2.045 32.666 1.00 96.12 291 VAL A C 1
ATOM 2306 O O . VAL A 1 291 ? -22.394 1.068 33.118 1.00 96.12 291 VAL A O 1
ATOM 2309 N N . VAL A 1 292 ? -24.240 1.964 32.188 1.00 95.81 292 VAL A N 1
ATOM 2310 C CA . VAL A 1 292 ? -25.081 0.759 32.269 1.00 95.81 292 VAL A CA 1
ATOM 2311 C C . VAL A 1 292 ? -25.263 0.148 30.885 1.00 95.81 292 VAL A C 1
ATOM 2313 O O . VAL A 1 292 ? -25.884 0.736 30.004 1.00 95.81 292 VAL A O 1
ATOM 2316 N N . VAL A 1 293 ? -24.745 -1.067 30.702 1.00 96.75 293 VAL A N 1
ATOM 2317 C CA . VAL A 1 293 ? -24.947 -1.877 29.490 1.00 96.75 293 VAL A CA 1
ATOM 2318 C C . VAL A 1 293 ? -26.349 -2.492 29.494 1.00 96.75 293 VAL A C 1
ATOM 2320 O O . VAL A 1 293 ? -26.773 -3.050 30.522 1.00 96.75 293 VAL A O 1
ATOM 2323 N N . LYS A 1 294 ? -27.039 -2.457 28.344 1.00 97.62 294 LYS A N 1
ATOM 2324 C CA . LYS A 1 294 ? -28.376 -3.058 28.216 1.00 97.62 294 LYS A CA 1
ATOM 2325 C C . LYS A 1 294 ? -28.351 -4.563 28.497 1.00 97.62 294 LYS A C 1
ATOM 2327 O O . LYS A 1 294 ? -27.373 -5.226 28.130 1.00 97.62 294 LYS A O 1
ATOM 2332 N N . PRO A 1 295 ? -29.386 -5.133 29.144 1.00 96.94 295 PRO A N 1
ATOM 2333 C CA . PRO A 1 295 ? -29.400 -6.533 29.570 1.00 96.94 295 PRO A CA 1
ATOM 2334 C C . PRO A 1 295 ? -29.039 -7.540 28.473 1.00 96.94 295 PRO A C 1
ATOM 2336 O O . PRO A 1 295 ? -28.300 -8.491 28.737 1.00 96.94 295 PRO A O 1
ATOM 2339 N N . GLU A 1 296 ? -29.504 -7.312 27.245 1.00 96.44 296 GLU A N 1
ATOM 2340 C CA . GLU A 1 296 ? -29.270 -8.175 26.090 1.00 96.44 296 GLU A CA 1
ATOM 2341 C C . GLU A 1 296 ? -27.794 -8.280 25.685 1.00 96.44 296 GLU A C 1
ATOM 2343 O O . GLU A 1 296 ? -27.418 -9.292 25.107 1.00 96.44 296 GLU A O 1
ATOM 2348 N N . PHE A 1 297 ? -26.933 -7.320 26.040 1.00 97.50 297 PHE A N 1
ATOM 2349 C CA . PHE A 1 297 ? -25.509 -7.339 25.671 1.00 97.50 297 PHE A CA 1
ATOM 2350 C C . PHE A 1 297 ? -24.569 -7.723 26.822 1.00 97.50 297 PHE A C 1
ATOM 2352 O O . PHE A 1 297 ? -23.370 -7.891 26.604 1.00 97.50 297 PHE A O 1
ATOM 2359 N N . ARG A 1 298 ? -25.076 -7.906 28.050 1.00 96.94 298 ARG A N 1
ATOM 2360 C CA . ARG A 1 298 ? -24.231 -8.149 29.243 1.00 96.94 298 ARG A CA 1
ATOM 2361 C C . ARG A 1 298 ? -23.440 -9.455 29.209 1.00 96.94 298 ARG A C 1
ATOM 2363 O O . ARG A 1 298 ? -22.460 -9.603 29.930 1.00 96.94 298 ARG A O 1
ATOM 2370 N N . HIS A 1 299 ? -23.880 -10.408 28.398 1.00 97.25 299 HIS A N 1
ATOM 2371 C CA . HIS A 1 299 ? -23.240 -11.712 28.266 1.00 97.25 299 HIS A CA 1
ATOM 2372 C C . HIS A 1 299 ? -22.084 -11.724 27.254 1.00 97.25 299 HIS A C 1
ATOM 2374 O O . HIS A 1 299 ? -21.332 -12.695 27.229 1.00 97.25 299 HIS A O 1
ATOM 2380 N N . LEU A 1 300 ? -21.941 -10.673 26.439 1.00 98.06 300 LEU A N 1
ATOM 2381 C CA . LEU A 1 300 ? -20.960 -10.621 25.358 1.00 98.06 300 LEU A CA 1
ATOM 2382 C C . LEU A 1 300 ? -19.542 -10.371 25.884 1.00 98.06 300 LEU A C 1
ATOM 2384 O O . LEU A 1 300 ? -19.324 -9.583 26.816 1.00 98.06 300 LEU A O 1
ATOM 2388 N N . ASN A 1 301 ? -18.564 -11.009 25.243 1.00 97.94 301 ASN A N 1
ATOM 2389 C CA . ASN A 1 301 ? -17.159 -10.641 25.421 1.00 97.94 301 ASN A CA 1
ATOM 2390 C C . ASN A 1 301 ? -16.811 -9.352 24.650 1.00 97.94 301 ASN A C 1
ATOM 2392 O O . ASN A 1 301 ? -17.608 -8.858 23.852 1.00 97.94 301 ASN A O 1
ATOM 2396 N N . GLY A 1 302 ? -15.624 -8.788 24.879 1.00 97.44 302 GLY A N 1
ATOM 2397 C CA . GLY A 1 302 ? -15.198 -7.524 24.275 1.00 97.44 302 GLY A CA 1
ATOM 2398 C C . GLY A 1 302 ? -15.303 -7.502 22.749 1.00 97.44 302 GLY A C 1
ATOM 2399 O O . GLY A 1 302 ? -15.779 -6.515 22.180 1.00 97.44 302 GLY A O 1
ATOM 2400 N N . ARG A 1 303 ? -14.926 -8.599 22.081 1.00 97.00 303 ARG A N 1
ATOM 2401 C CA . ARG A 1 303 ? -14.987 -8.702 20.615 1.00 97.00 303 ARG A CA 1
ATOM 2402 C C . ARG A 1 303 ? -16.427 -8.749 20.107 1.00 97.00 303 ARG A C 1
ATOM 2404 O O . ARG A 1 303 ? -16.796 -7.990 19.213 1.00 97.00 303 ARG A O 1
ATOM 2411 N N . GLU A 1 304 ? -17.262 -9.601 20.693 1.00 97.25 304 GLU A N 1
ATOM 2412 C CA . GLU A 1 304 ? -18.688 -9.707 20.358 1.00 97.25 304 GLU A CA 1
ATOM 2413 C C . GLU A 1 304 ? -19.434 -8.397 20.629 1.00 97.25 304 GLU A C 1
ATOM 2415 O O . GLU A 1 304 ? -20.256 -7.968 19.821 1.00 97.25 304 GLU A O 1
ATOM 2420 N N . PHE A 1 305 ? -19.105 -7.720 21.729 1.00 96.94 305 PHE A N 1
ATOM 2421 C CA . PHE A 1 305 ? -19.698 -6.442 22.108 1.00 96.94 305 PHE A CA 1
ATOM 2422 C C . PHE A 1 305 ? -19.366 -5.337 21.095 1.00 96.94 305 PHE A C 1
ATOM 2424 O O . PHE A 1 305 ? -20.251 -4.603 20.645 1.00 96.94 305 PHE A O 1
ATOM 2431 N N . ARG A 1 306 ? -18.102 -5.252 20.652 1.00 95.62 306 ARG A N 1
ATOM 2432 C CA . ARG A 1 306 ? -17.694 -4.340 19.569 1.00 95.62 306 ARG A CA 1
ATOM 2433 C C . ARG A 1 306 ? -18.354 -4.678 18.232 1.00 95.62 306 ARG A C 1
ATOM 2435 O O . ARG A 1 306 ? -18.638 -3.758 17.467 1.00 95.62 306 ARG A O 1
ATOM 2442 N N . ARG A 1 307 ? -18.621 -5.954 17.951 1.00 95.06 307 ARG A N 1
ATOM 2443 C CA . ARG A 1 307 ? -19.347 -6.383 16.747 1.00 95.06 307 ARG A CA 1
ATOM 2444 C C . ARG A 1 307 ? -20.819 -5.969 16.799 1.00 95.06 307 ARG A C 1
ATOM 2446 O O . ARG A 1 307 ? -21.284 -5.314 15.874 1.00 95.06 307 ARG A O 1
ATOM 2453 N N . ALA A 1 308 ? -21.500 -6.213 17.920 1.00 95.19 308 ALA A N 1
ATOM 2454 C CA . ALA A 1 308 ? -22.875 -5.759 18.139 1.00 95.19 308 ALA A CA 1
ATOM 2455 C C . ALA A 1 308 ? -23.012 -4.238 17.941 1.00 95.19 308 ALA A C 1
ATOM 2457 O O . ALA A 1 308 ? -23.932 -3.775 17.269 1.00 95.19 308 ALA A O 1
ATOM 2458 N N . ARG A 1 309 ? -22.040 -3.453 18.429 1.00 92.25 309 ARG A N 1
ATOM 2459 C CA . ARG A 1 309 ? -21.968 -2.007 18.160 1.00 92.25 309 ARG A CA 1
ATOM 2460 C C . ARG A 1 309 ? -21.955 -1.670 16.671 1.00 92.25 309 ARG A C 1
ATOM 2462 O O . ARG A 1 309 ? -22.594 -0.707 16.261 1.00 92.25 309 ARG A O 1
ATOM 2469 N N . GLN A 1 310 ? -21.147 -2.379 15.882 1.00 88.69 310 GLN A N 1
ATOM 2470 C CA . GLN A 1 310 ? -21.015 -2.120 14.446 1.00 88.69 310 GLN A CA 1
ATOM 2471 C C . GLN A 1 310 ? -22.313 -2.432 13.711 1.00 88.69 310 GLN A C 1
ATOM 2473 O O . GLN A 1 310 ? -22.699 -1.664 12.834 1.00 88.69 310 GLN A O 1
ATOM 2478 N N . ASP A 1 311 ? -22.993 -3.508 14.100 1.00 90.25 311 ASP A N 1
ATOM 2479 C CA . ASP A 1 311 ? -24.284 -3.878 13.525 1.00 90.25 311 ASP A CA 1
ATOM 2480 C C . ASP A 1 311 ? -25.358 -2.828 13.838 1.00 90.25 311 ASP A C 1
ATOM 2482 O O . ASP A 1 311 ? -26.146 -2.486 12.965 1.00 90.25 311 ASP A O 1
ATOM 2486 N N . LEU A 1 312 ? -25.327 -2.236 15.037 1.00 89.06 312 LEU A N 1
ATOM 2487 C CA . LEU A 1 312 ? -26.227 -1.149 15.451 1.00 89.06 312 LEU A CA 1
ATOM 2488 C C . LEU A 1 312 ? -25.915 0.211 14.797 1.00 89.06 312 LEU A C 1
ATOM 2490 O O . LEU A 1 312 ? -26.733 1.125 14.867 1.00 89.06 312 LEU A O 1
ATOM 2494 N N . ARG A 1 313 ? -24.731 0.375 14.188 1.00 79.81 313 ARG A N 1
ATOM 2495 C CA . ARG A 1 313 ? -24.365 1.582 13.423 1.00 79.81 313 ARG A CA 1
ATOM 2496 C C . ARG A 1 313 ? -24.874 1.564 11.978 1.00 79.81 313 ARG A C 1
ATOM 2498 O O . ARG A 1 313 ? -24.845 2.620 11.347 1.00 79.81 313 ARG A O 1
ATOM 2505 N N . ARG A 1 314 ? -25.229 0.393 11.443 1.00 69.44 314 ARG A N 1
ATOM 2506 C CA . ARG A 1 314 ? -25.678 0.205 10.053 1.00 69.44 314 ARG A CA 1
ATOM 2507 C C . ARG A 1 314 ? -27.174 0.450 9.916 1.00 69.44 314 ARG A C 1
ATOM 2509 O O . ARG A 1 314 ? -27.548 0.993 8.855 1.00 69.44 314 ARG A O 1
#

Sequence (314 aa):
MHHLILRPGPELVLRAFRPEPDELGPRPKERKVTDRAHEFLFEAITLHPQVTLADVFALMEASPLLKRIYRPSFVGELCAEASKGPVHGEQQPAHDRIETLELYAQWGLDTHTQTYSGTTRLRLHGVGPVLQEDHPEEHKRKGERIEWAVSLTPLRSLLALPVRVNQSVRITEDDQAAQAWMQEIGRAQVEDVTLGQVIEGLMWELSFHGGPAEQEAVAEGLRQQVAELKDGTAKTYSSDEVFERLGLPGCEGLFDEFGGHEPREVDQALRDIGDTENAADWIARKFEGRVVVKPEFRHLNGREFRRARQDLRR